Protein AF-A0AAF3F9H0-F1 (afdb_monomer)

Secondary structure (DSSP, 8-state):
------------HHHHHHHHHHHHHHHHHHHHTTSPPPTT--HHHHHHHHHHHHTSHHHHHHHHTS-THHHHHHHHTTS----------S--PPPP--SSS-EEEEEEE-SS---GGGS-TT---HHHHHHHHHHHHHHHHHTTSS-TT-EEEEEEE-TT-TTHHHHHHHHHHHTT--SEEE--SSHHHHHHHHHHGGG--BTTBS---EEESS--SGGG--TTTSTTEEESSPPHHHHHHHHHHHHHHHT-----EEEE-TTTTS-TTSPP-HHHHHHHHHHHHHHHH-SS--TT-EEEE-TTT--HHHHHHHHHHHHHHHHT--------

Foldseek 3Di:
DDDDDDDDDDDDQVVVLVVLLLVLVLVVLVVLLVDDDDPDDDLVNLLVVVVCVCPPPVNVVCVVVPDCVVVVVVVVVPDDPDDDDDDADDDDDPDAQDLVQAQQEEEAEAQFLDCPLNQQVSSDHCSNCVSSVVVSLVVCVVVPSHPPNRYDYHYDHLVSDLVSNLVSQVVCLVVVRAQEYEDDSGQSNVQVNLQCQCVSDDSNGRGYAYEYAPNQFPVCVPCVRRVRYDYSDHHLVVVLVVVVVVCVVVVQQFAAEEWEFQPVVHDPPRDGHPRCRNVVSNVVVVCVVHPDNPVHRYHYDHPVPDDPVNVVVVVVVNVCRRVPPPPPPPDD

pLDDT: mean 75.1, std 22.49, range [23.03, 98.38]

Structure (mmCIF, N/CA/C/O backbone):
data_AF-A0AAF3F9H0-F1
#
_entry.id   AF-A0AAF3F9H0-F1
#
loop_
_atom_site.group_PDB
_atom_site.id
_atom_site.type_symbol
_atom_site.label_atom_id
_atom_site.label_alt_id
_atom_site.label_comp_id
_atom_site.label_asym_id
_atom_site.label_entity_id
_atom_site.label_seq_id
_atom_site.pdbx_PDB_ins_code
_atom_site.Cartn_x
_atom_site.Cartn_y
_atom_site.Cartn_z
_atom_site.occupancy
_atom_site.B_iso_or_equiv
_atom_site.auth_seq_id
_atom_site.auth_comp_id
_atom_site.auth_asym_id
_atom_site.auth_atom_id
_atom_site.pdbx_PDB_model_num
ATOM 1 N N . MET A 1 1 ? -58.513 -1.214 2.360 1.00 36.34 1 MET A N 1
ATOM 2 C CA . MET A 1 1 ? -58.511 0.099 3.049 1.00 36.34 1 MET A CA 1
ATOM 3 C C . MET A 1 1 ? -57.275 0.177 3.931 1.00 36.34 1 MET A C 1
ATOM 5 O O . MET A 1 1 ? -56.959 -0.839 4.530 1.00 36.34 1 MET A O 1
ATOM 9 N N . ARG A 1 2 ? -56.683 1.373 4.055 1.00 24.61 2 ARG A N 1
ATOM 10 C CA . ARG A 1 2 ? -55.548 1.770 4.922 1.00 24.61 2 ARG A CA 1
ATOM 11 C C . ARG A 1 2 ? -54.169 1.657 4.261 1.00 24.61 2 ARG A C 1
ATOM 13 O O . ARG A 1 2 ? -53.622 0.576 4.120 1.00 24.61 2 ARG A O 1
ATOM 20 N N . THR A 1 3 ? -53.756 2.711 3.556 1.00 24.81 3 THR A N 1
ATOM 21 C CA . THR A 1 3 ? -52.993 3.897 4.025 1.00 24.81 3 THR A CA 1
ATOM 22 C C . THR A 1 3 ? -51.518 3.602 4.264 1.00 24.81 3 THR A C 1
ATOM 24 O O . THR A 1 3 ? -51.125 2.987 5.248 1.00 24.81 3 THR A O 1
ATOM 27 N N . THR A 1 4 ? -50.731 4.118 3.327 1.00 31.16 4 THR A N 1
ATOM 28 C CA . THR A 1 4 ? -49.294 4.371 3.365 1.00 31.16 4 THR A CA 1
ATOM 29 C C . THR A 1 4 ? -48.835 5.039 4.661 1.00 31.16 4 THR A C 1
ATOM 31 O O . THR A 1 4 ? -49.411 6.047 5.068 1.00 31.16 4 THR A O 1
ATOM 34 N N . PHE A 1 5 ? -47.718 4.562 5.214 1.00 23.03 5 PHE A N 1
ATOM 35 C CA . PHE A 1 5 ? -46.804 5.389 5.998 1.00 23.03 5 PHE A CA 1
ATOM 36 C C . PHE A 1 5 ? -45.387 5.214 5.449 1.00 23.03 5 PHE A C 1
ATOM 38 O O . PHE A 1 5 ? -44.837 4.116 5.389 1.00 23.03 5 PHE A O 1
ATOM 45 N N . THR A 1 6 ? -44.838 6.316 4.958 1.00 26.47 6 THR A N 1
ATOM 46 C CA . THR A 1 6 ? -43.522 6.425 4.337 1.00 26.47 6 THR A CA 1
ATOM 47 C C . THR A 1 6 ? -42.427 6.695 5.366 1.00 26.47 6 THR A C 1
ATOM 49 O O . THR A 1 6 ? -42.596 7.534 6.242 1.00 26.47 6 THR A O 1
ATOM 52 N N . ALA A 1 7 ? -41.269 6.081 5.105 1.00 28.41 7 ALA A N 1
ATOM 53 C CA . ALA A 1 7 ? -39.907 6.514 5.434 1.00 28.41 7 ALA A CA 1
ATOM 54 C C . ALA A 1 7 ? -39.480 6.577 6.917 1.00 28.41 7 ALA A C 1
ATOM 56 O O . ALA A 1 7 ? -39.871 7.464 7.664 1.00 28.41 7 ALA A O 1
ATOM 57 N N . ARG A 1 8 ? -38.444 5.797 7.265 1.00 24.69 8 ARG A N 1
ATOM 58 C CA . ARG A 1 8 ? -37.041 6.264 7.219 1.00 24.69 8 ARG A CA 1
ATOM 59 C C . ARG A 1 8 ? -36.057 5.106 7.457 1.00 24.69 8 ARG A C 1
ATOM 61 O O . ARG A 1 8 ? -36.130 4.378 8.435 1.00 24.69 8 ARG A O 1
ATOM 68 N N . ARG A 1 9 ? -35.125 4.975 6.513 1.00 32.41 9 ARG A N 1
ATOM 69 C CA . ARG A 1 9 ? -33.873 4.198 6.541 1.00 32.41 9 ARG A CA 1
ATOM 70 C C . ARG A 1 9 ? -32.711 5.201 6.696 1.00 32.41 9 ARG A C 1
ATOM 72 O O . ARG A 1 9 ? -32.868 6.331 6.235 1.00 32.41 9 ARG A O 1
ATOM 79 N N . PRO A 1 10 ? -31.469 4.733 6.906 1.00 57.03 10 PRO A N 1
ATOM 80 C CA . PRO A 1 10 ? -30.842 4.068 8.056 1.00 57.03 10 PRO A CA 1
ATOM 81 C C . PRO A 1 10 ? -29.766 5.057 8.602 1.00 57.03 10 PRO A C 1
ATOM 83 O O . PRO A 1 10 ? -30.028 6.253 8.477 1.00 57.03 10 PRO A O 1
ATOM 86 N N . PRO A 1 11 ? -28.554 4.696 9.106 1.00 47.69 11 PRO A N 1
ATOM 87 C CA . PRO A 1 11 ? -27.439 4.499 8.150 1.00 47.69 11 PRO A CA 1
ATOM 88 C C . PRO A 1 11 ? -26.300 3.537 8.592 1.00 47.69 11 PRO A C 1
ATOM 90 O O . PRO A 1 11 ? -25.921 3.469 9.752 1.00 47.69 11 PRO A O 1
ATOM 93 N N . LYS A 1 12 ? -25.666 2.779 7.684 1.00 36.94 12 LYS A N 1
ATOM 94 C CA . LYS A 1 12 ? -24.647 3.225 6.691 1.00 36.94 12 LYS A CA 1
ATOM 95 C C . LYS A 1 12 ? -23.327 3.791 7.272 1.00 36.94 12 LYS A C 1
ATOM 97 O O . LYS A 1 12 ? -22.438 4.097 6.487 1.00 36.94 12 LYS A O 1
ATOM 102 N N . LYS A 1 13 ? -23.152 3.925 8.593 1.00 35.00 13 LYS A N 1
ATOM 103 C CA . LYS A 1 13 ? -22.048 4.728 9.171 1.00 35.00 13 LYS A CA 1
ATOM 104 C C . LYS A 1 13 ? -20.650 4.081 9.147 1.00 35.00 13 LYS A C 1
ATOM 106 O O . LYS A 1 13 ? -19.693 4.792 8.869 1.00 35.00 13 LYS A O 1
ATOM 111 N N . ALA A 1 14 ? -20.515 2.766 9.333 1.00 35.28 14 ALA A N 1
ATOM 112 C CA . ALA A 1 14 ? -19.197 2.105 9.342 1.00 35.28 14 ALA A CA 1
ATOM 113 C C . ALA A 1 14 ? -18.491 2.133 7.966 1.00 35.28 14 ALA A C 1
ATOM 115 O O . ALA A 1 14 ? -17.307 2.441 7.876 1.00 35.28 14 ALA A O 1
ATOM 116 N N . LEU A 1 15 ? -19.244 1.921 6.880 1.00 37.22 15 LEU A N 1
ATOM 117 C CA . LEU A 1 15 ? -18.726 1.991 5.504 1.00 37.22 15 LEU A CA 1
ATOM 118 C C . LEU A 1 15 ? -18.439 3.437 5.043 1.00 37.22 15 LEU A C 1
ATOM 120 O O . LEU A 1 15 ? -17.585 3.676 4.190 1.00 37.22 15 LEU A O 1
ATOM 124 N N . LEU A 1 16 ? -19.175 4.407 5.598 1.00 36.19 16 LEU A N 1
ATOM 125 C CA . LEU A 1 16 ? -18.936 5.838 5.393 1.00 36.19 16 LEU A CA 1
ATOM 126 C C . LEU A 1 16 ? -17.628 6.268 6.069 1.00 36.19 16 LEU A C 1
ATOM 128 O O . LEU A 1 16 ? -16.841 6.979 5.453 1.00 36.19 16 LEU A O 1
ATOM 132 N N . LEU A 1 17 ? -17.360 5.786 7.285 1.00 40.84 17 LEU A N 1
ATOM 133 C CA . LEU A 1 17 ? -16.132 6.087 8.021 1.00 40.84 17 LEU A CA 1
ATOM 134 C C . LEU A 1 17 ? -14.884 5.586 7.280 1.00 40.84 17 LEU A C 1
ATOM 136 O O . LEU A 1 17 ? -13.928 6.338 7.126 1.00 40.84 17 LEU A O 1
ATOM 140 N N . SER A 1 18 ? -14.917 4.358 6.748 1.00 38.72 18 SER A N 1
ATOM 141 C CA . SER A 1 18 ? -13.802 3.792 5.974 1.00 38.72 18 SER A CA 1
ATOM 142 C C . SER A 1 18 ? -13.531 4.544 4.669 1.00 38.72 18 SER A C 1
ATOM 144 O O . SER A 1 18 ? -12.380 4.684 4.273 1.00 38.72 18 SER A O 1
ATOM 146 N N . ALA A 1 19 ? -14.574 5.051 4.004 1.00 40.50 19 ALA A N 1
ATOM 147 C CA . ALA A 1 19 ? -14.434 5.807 2.759 1.00 40.50 19 ALA A CA 1
ATOM 148 C C . ALA A 1 19 ? -13.921 7.240 2.997 1.00 40.50 19 ALA A C 1
ATOM 150 O O . ALA A 1 19 ? -13.094 7.731 2.233 1.00 40.50 19 ALA A O 1
ATOM 151 N N . TRP A 1 20 ? -14.363 7.892 4.076 1.00 41.16 20 TRP A N 1
ATOM 152 C CA . TRP A 1 20 ? -13.880 9.221 4.464 1.00 41.16 20 TRP A CA 1
ATOM 153 C C . TRP A 1 20 ? -12.452 9.188 5.008 1.00 41.16 20 TRP A C 1
ATOM 155 O O . TRP A 1 20 ? -11.643 10.030 4.627 1.00 41.16 20 TRP A O 1
ATOM 165 N N . LEU A 1 21 ? -12.112 8.183 5.821 1.00 44.88 21 LEU A N 1
ATOM 166 C CA . LEU A 1 21 ? -10.731 7.931 6.235 1.00 44.88 21 LEU A CA 1
ATOM 167 C C . LEU A 1 21 ? -9.845 7.635 5.024 1.00 44.88 21 LEU A C 1
ATOM 169 O O . LEU A 1 21 ? -8.757 8.182 4.945 1.00 44.88 21 LEU A O 1
ATOM 173 N N . ALA A 1 22 ? -10.320 6.853 4.049 1.00 43.25 22 ALA A N 1
ATOM 174 C CA . ALA A 1 22 ? -9.589 6.597 2.810 1.00 43.25 22 ALA A CA 1
ATOM 175 C C . ALA A 1 22 ? -9.357 7.868 1.975 1.00 43.25 22 ALA A C 1
ATOM 177 O O . ALA A 1 22 ? -8.270 8.025 1.433 1.00 43.25 22 ALA A O 1
ATOM 178 N N . LEU A 1 23 ? -10.331 8.782 1.892 1.00 41.94 23 LEU A N 1
ATOM 179 C CA . LEU A 1 23 ? -10.206 10.068 1.189 1.00 41.94 23 LEU A CA 1
ATOM 180 C C . LEU A 1 23 ? -9.250 11.032 1.893 1.00 41.94 23 LEU A C 1
ATOM 182 O O . LEU A 1 23 ? -8.355 11.570 1.244 1.00 41.94 23 LEU A O 1
ATOM 186 N N . ALA A 1 24 ? -9.401 11.194 3.212 1.00 46.06 24 ALA A N 1
ATOM 187 C CA . ALA A 1 24 ? -8.476 11.973 4.030 1.00 46.06 24 ALA A CA 1
ATOM 188 C C . ALA A 1 24 ? -7.056 11.399 3.935 1.00 46.06 24 ALA A C 1
ATOM 190 O O . ALA A 1 24 ? -6.099 12.147 3.787 1.00 46.06 24 ALA A O 1
ATOM 191 N N . TRP A 1 25 ? -6.919 10.072 3.926 1.00 45.91 25 TRP A N 1
ATOM 192 C CA . TRP A 1 25 ? -5.639 9.398 3.738 1.00 45.91 25 TRP A CA 1
ATOM 193 C C . TRP A 1 25 ? -5.082 9.587 2.327 1.00 45.91 25 TRP A C 1
ATOM 195 O O . TRP A 1 25 ? -3.880 9.760 2.170 1.00 45.91 25 TRP A O 1
ATOM 205 N N . CYS A 1 26 ? -5.921 9.572 1.290 1.00 39.59 26 CYS A N 1
ATOM 206 C CA . CYS A 1 26 ? -5.478 9.701 -0.095 1.00 39.59 26 CYS A CA 1
ATOM 207 C C . CYS A 1 26 ? -4.876 11.085 -0.371 1.00 39.59 26 CYS A C 1
ATOM 209 O O . CYS A 1 26 ? -3.809 11.168 -0.977 1.00 39.59 26 CYS A O 1
ATOM 211 N N . THR A 1 27 ? -5.508 12.155 0.128 1.00 44.06 27 THR A N 1
ATOM 212 C CA . THR A 1 27 ? -4.963 13.520 0.046 1.00 44.06 27 THR A CA 1
ATOM 213 C C . THR A 1 27 ? -3.691 13.668 0.882 1.00 44.06 27 THR A C 1
ATOM 215 O O . THR A 1 27 ? -2.709 14.240 0.400 1.00 44.06 27 THR A O 1
ATOM 218 N N . LEU A 1 28 ? -3.667 13.072 2.080 1.00 46.62 28 LEU A N 1
ATOM 219 C CA . LEU A 1 28 ? -2.496 13.024 2.960 1.00 46.62 28 LEU A CA 1
ATOM 220 C C . LEU A 1 28 ? -1.292 12.313 2.323 1.00 46.62 28 LEU A C 1
ATOM 222 O O . LEU A 1 28 ? -0.167 12.806 2.394 1.00 46.62 28 LEU A O 1
ATOM 226 N N . PHE A 1 29 ? -1.521 11.186 1.652 1.00 42.06 29 PHE A N 1
ATOM 227 C CA . PHE A 1 29 ? -0.465 10.339 1.100 1.00 42.06 29 PHE A CA 1
ATOM 228 C C . PHE A 1 29 ? 0.196 10.948 -0.139 1.00 42.06 29 PHE A C 1
ATOM 230 O O . PHE A 1 29 ? 1.421 10.943 -0.255 1.00 42.06 29 PHE A O 1
ATOM 237 N N . THR A 1 30 ? -0.591 11.536 -1.050 1.00 38.91 30 THR A N 1
ATOM 238 C CA . THR A 1 30 ? -0.045 12.157 -2.271 1.00 38.91 30 THR A CA 1
ATOM 239 C C . THR A 1 30 ? 0.900 13.330 -1.999 1.00 38.91 30 THR A C 1
ATOM 241 O O . THR A 1 30 ? 1.777 13.584 -2.820 1.00 38.91 30 THR A O 1
ATOM 244 N N . ARG A 1 31 ? 0.769 14.027 -0.859 1.00 35.75 31 ARG A N 1
ATOM 245 C CA . ARG A 1 31 ? 1.660 15.144 -0.498 1.00 35.75 31 ARG A CA 1
ATOM 246 C C . ARG A 1 31 ? 2.863 14.727 0.347 1.00 35.75 31 ARG A C 1
ATOM 248 O O . ARG A 1 31 ? 3.912 15.339 0.193 1.00 35.75 31 ARG A O 1
ATOM 255 N N . VAL A 1 32 ? 2.771 13.664 1.150 1.00 41.59 32 VAL A N 1
ATOM 256 C CA . VAL A 1 32 ? 3.942 13.107 1.861 1.00 41.59 32 VAL A CA 1
ATOM 257 C C . VAL A 1 32 ? 4.973 12.543 0.877 1.00 41.59 32 VAL A C 1
ATOM 259 O O . VAL A 1 32 ? 6.164 12.729 1.086 1.00 41.59 32 VAL A O 1
ATOM 262 N N . CYS A 1 33 ? 4.541 11.952 -0.245 1.00 36.44 33 CYS A N 1
ATOM 263 C CA . CYS A 1 33 ? 5.466 11.526 -1.304 1.00 36.44 33 CYS A CA 1
ATOM 264 C C . CYS A 1 33 ? 6.053 12.687 -2.134 1.00 36.44 33 CYS A C 1
ATOM 266 O O . CYS A 1 33 ? 7.011 12.464 -2.868 1.00 36.44 33 CYS A O 1
ATOM 268 N N . ALA A 1 34 ? 5.478 13.893 -2.052 1.00 31.95 34 ALA A N 1
ATOM 269 C CA . ALA A 1 34 ? 5.930 15.079 -2.788 1.00 31.95 34 ALA A CA 1
ATOM 270 C C . ALA A 1 34 ? 6.727 16.072 -1.922 1.00 31.95 34 ALA A C 1
ATOM 272 O O . ALA A 1 34 ? 7.301 17.015 -2.459 1.00 31.95 34 ALA A O 1
ATOM 273 N N . ALA A 1 35 ? 6.755 15.887 -0.600 1.00 35.38 35 ALA A N 1
ATOM 274 C CA . ALA A 1 35 ? 7.606 16.667 0.283 1.00 35.38 35 ALA A CA 1
ATOM 275 C C . ALA A 1 35 ? 9.044 16.143 0.171 1.00 35.38 35 ALA A C 1
ATOM 277 O O . ALA A 1 35 ? 9.327 15.012 0.568 1.00 35.38 35 ALA A O 1
ATOM 278 N N . GLU A 1 36 ? 9.937 16.960 -0.392 1.00 38.00 36 GLU A N 1
ATOM 279 C CA . GLU A 1 36 ? 11.383 16.775 -0.264 1.00 38.00 36 GLU A CA 1
ATOM 280 C C . GLU A 1 36 ? 11.722 16.549 1.213 1.00 38.00 36 GLU A C 1
ATOM 282 O O . GLU A 1 36 ? 11.364 17.343 2.085 1.00 38.00 36 GLU A O 1
ATOM 287 N N . TYR A 1 37 ? 12.334 15.401 1.491 1.00 45.25 37 TYR A N 1
ATOM 288 C CA . TYR A 1 37 ? 12.710 15.000 2.836 1.00 45.25 37 TYR A CA 1
ATOM 289 C C . TYR A 1 37 ? 14.052 15.634 3.178 1.00 45.25 37 TYR A C 1
ATOM 291 O O . TYR A 1 37 ? 15.051 15.332 2.528 1.00 45.25 37 TYR A O 1
ATOM 299 N N . ASP A 1 38 ? 14.065 16.478 4.205 1.00 43.19 38 ASP A N 1
ATOM 300 C CA . ASP A 1 38 ? 15.298 16.897 4.860 1.00 43.19 38 ASP A CA 1
ATOM 301 C C . ASP A 1 38 ? 15.669 15.825 5.897 1.00 43.19 38 ASP A C 1
ATOM 303 O O . ASP A 1 38 ? 14.830 15.400 6.695 1.00 43.19 38 ASP A O 1
ATOM 307 N N . GLU A 1 39 ? 16.899 15.322 5.848 1.00 46.91 39 GLU A N 1
ATOM 308 C CA . GLU A 1 39 ? 17.333 14.069 6.496 1.00 46.91 39 GLU A CA 1
ATOM 309 C C . GLU A 1 39 ? 17.504 14.185 8.033 1.00 46.91 39 GLU A C 1
ATOM 311 O O . GLU A 1 39 ? 17.999 13.265 8.677 1.00 46.91 39 GLU A O 1
ATOM 316 N N . TYR A 1 40 ? 17.075 15.298 8.646 1.00 47.56 40 TYR A N 1
ATOM 317 C CA . TYR A 1 40 ? 17.398 15.663 10.0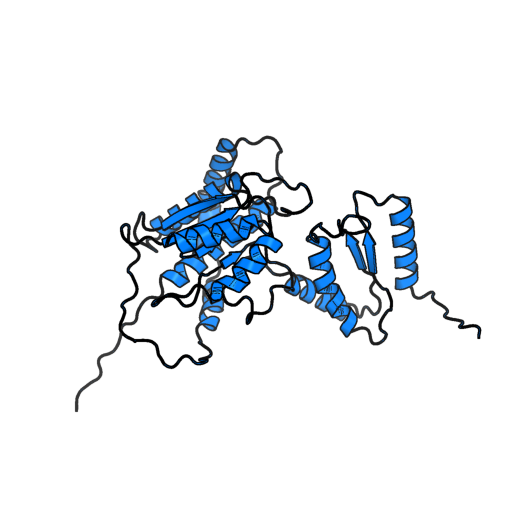36 1.00 47.56 40 TYR A CA 1
ATOM 318 C C . TYR A 1 40 ? 16.228 16.209 10.874 1.00 47.56 40 TYR A C 1
ATOM 320 O O . TYR A 1 40 ? 16.454 16.818 11.918 1.00 47.56 40 TYR A O 1
ATOM 328 N N . GLU A 1 41 ? 14.977 16.014 10.463 1.00 57.47 41 GLU A N 1
ATOM 329 C CA . GLU A 1 41 ? 13.834 16.511 11.240 1.00 57.47 41 GLU A CA 1
ATOM 330 C C . GLU A 1 41 ? 13.492 15.561 12.402 1.00 57.47 41 GLU A C 1
ATOM 332 O O . GLU A 1 41 ? 13.303 14.355 12.219 1.00 57.47 41 GLU A O 1
ATOM 337 N N . THR A 1 42 ? 13.393 16.092 13.623 1.00 61.34 42 THR A N 1
ATOM 338 C CA . THR A 1 42 ? 12.967 15.291 14.780 1.00 61.34 42 THR A CA 1
ATOM 339 C C . THR A 1 42 ? 11.486 14.910 14.664 1.00 61.34 42 THR A C 1
ATOM 341 O O . THR A 1 42 ? 10.679 15.642 14.088 1.00 61.34 42 THR A O 1
ATOM 344 N N . THR A 1 43 ? 11.070 13.796 15.279 1.00 63.88 43 THR A N 1
ATOM 345 C CA . THR A 1 43 ? 9.656 13.367 15.282 1.00 63.88 43 THR A CA 1
ATOM 346 C C . THR A 1 43 ? 8.713 14.474 15.774 1.00 63.88 43 THR A C 1
ATOM 348 O O . THR A 1 43 ? 7.599 14.596 15.279 1.00 63.88 43 THR A O 1
ATOM 351 N N . ILE A 1 44 ? 9.147 15.317 16.718 1.00 67.75 44 ILE A N 1
ATOM 352 C CA . ILE A 1 44 ? 8.349 16.437 17.244 1.00 67.75 44 ILE A CA 1
ATOM 353 C C . ILE A 1 44 ? 8.161 17.534 16.187 1.00 67.75 44 ILE A C 1
ATOM 355 O O . ILE A 1 44 ? 7.039 17.997 15.981 1.00 67.75 44 ILE A O 1
ATOM 359 N N . GLU A 1 45 ? 9.230 17.929 15.496 1.00 76.62 45 GLU A N 1
ATOM 360 C CA . GLU A 1 45 ? 9.173 18.935 14.428 1.00 76.62 45 GLU A CA 1
ATOM 361 C C . GLU A 1 45 ? 8.298 18.464 13.268 1.00 76.62 45 GLU A C 1
ATOM 363 O O . GLU A 1 45 ? 7.425 19.209 12.814 1.00 76.62 45 GLU A O 1
ATOM 368 N N . TYR A 1 46 ? 8.434 17.193 12.878 1.00 74.00 46 TYR A N 1
ATOM 369 C CA . TYR A 1 46 ? 7.577 16.573 11.873 1.00 74.00 46 TYR A CA 1
ATOM 370 C C . TYR A 1 46 ? 6.095 16.647 12.269 1.00 74.00 46 TYR A C 1
ATOM 372 O O . TYR A 1 46 ? 5.257 17.091 11.479 1.00 74.00 46 TYR A O 1
ATOM 380 N N . ARG A 1 47 ? 5.761 16.269 13.514 1.00 71.44 47 ARG A N 1
ATOM 381 C CA . ARG A 1 47 ? 4.386 16.328 14.041 1.00 71.44 47 ARG A CA 1
ATOM 382 C C . ARG A 1 47 ? 3.813 17.742 13.973 1.00 71.44 47 ARG A C 1
ATOM 384 O O . ARG A 1 47 ? 2.691 17.924 13.499 1.00 71.44 47 ARG A O 1
ATOM 391 N N . GLU A 1 48 ? 4.579 18.743 14.395 1.00 77.81 48 GLU A N 1
ATOM 392 C CA . GLU A 1 48 ? 4.145 20.141 14.360 1.00 77.81 48 GLU A CA 1
ATOM 393 C C . GLU A 1 48 ? 4.020 20.684 12.933 1.00 77.81 48 GLU A C 1
ATOM 395 O O . GLU A 1 48 ? 3.066 21.405 12.629 1.00 77.81 48 GLU A O 1
ATOM 400 N N . ARG A 1 49 ? 4.917 20.303 12.016 1.00 81.69 49 ARG A N 1
ATOM 401 C CA . ARG A 1 49 ? 4.825 20.675 10.598 1.00 81.69 49 ARG A CA 1
ATOM 402 C C . ARG A 1 49 ? 3.567 20.109 9.950 1.00 81.69 49 ARG A C 1
ATOM 404 O O . ARG A 1 49 ? 2.830 20.850 9.297 1.00 81.69 49 ARG A O 1
ATOM 411 N N . ILE A 1 50 ? 3.302 18.820 10.161 1.00 76.75 50 ILE A N 1
ATOM 412 C CA . ILE A 1 50 ? 2.082 18.151 9.700 1.00 76.75 50 ILE A CA 1
ATOM 413 C C . ILE A 1 50 ? 0.866 18.8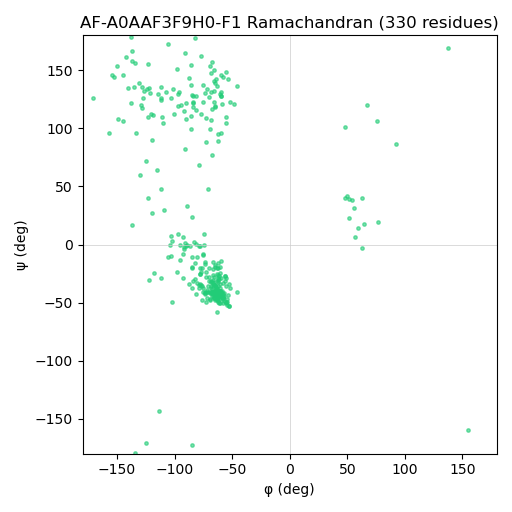66 10.294 1.00 76.75 50 ILE A C 1
ATOM 415 O O . ILE A 1 50 ? -0.005 19.311 9.546 1.00 76.75 50 ILE A O 1
ATOM 419 N N . ARG A 1 51 ? 0.842 19.107 11.610 1.00 73.56 51 ARG A N 1
ATOM 420 C CA . ARG A 1 51 ? -0.254 19.835 12.259 1.00 73.56 51 ARG A CA 1
ATOM 421 C C . ARG A 1 51 ? -0.498 21.199 11.620 1.00 73.56 51 ARG A C 1
ATOM 423 O O . ARG A 1 51 ? -1.631 21.473 11.249 1.00 73.56 51 ARG A O 1
ATOM 430 N N . ARG A 1 52 ? 0.540 22.021 11.427 1.00 79.19 52 ARG A N 1
ATOM 431 C CA . ARG A 1 52 ? 0.433 23.344 10.779 1.00 79.19 52 ARG A CA 1
ATOM 432 C C . ARG A 1 52 ? -0.084 23.258 9.347 1.00 79.19 52 ARG A C 1
ATOM 434 O O . ARG A 1 52 ? -0.883 24.099 8.945 1.00 79.19 52 ARG A O 1
ATOM 441 N N . HIS A 1 53 ? 0.357 22.263 8.577 1.00 75.88 53 HIS A N 1
ATOM 442 C CA . HIS A 1 53 ? -0.123 22.064 7.210 1.00 75.88 53 HIS A CA 1
ATOM 443 C C . HIS A 1 53 ? -1.630 21.772 7.195 1.00 75.88 53 HIS A C 1
ATOM 445 O O . HIS A 1 53 ? -2.385 22.437 6.483 1.00 75.88 53 HIS A O 1
ATOM 451 N N . TYR A 1 54 ? -2.071 20.833 8.034 1.00 64.94 54 TYR A N 1
ATOM 452 C CA . TYR A 1 54 ? -3.448 20.335 8.058 1.00 64.94 54 TYR A CA 1
ATOM 453 C C . TYR A 1 54 ? -4.430 21.212 8.846 1.00 64.94 54 TYR A C 1
ATOM 455 O O . TYR A 1 54 ? -5.636 21.089 8.654 1.00 64.94 54 TYR A O 1
ATOM 463 N N . THR A 1 55 ? -3.949 22.125 9.693 1.00 68.88 55 THR A N 1
ATOM 464 C CA . THR A 1 55 ? -4.775 23.174 10.319 1.00 68.88 55 THR A CA 1
ATOM 465 C C . THR A 1 55 ? -4.738 24.496 9.554 1.00 68.88 55 THR A C 1
ATOM 467 O O . THR A 1 55 ? -5.395 25.457 9.960 1.00 68.88 55 THR A O 1
ATOM 470 N N . SER A 1 56 ? -3.992 24.569 8.445 1.00 73.19 56 SER A N 1
ATOM 471 C CA . SER A 1 56 ? -3.912 25.789 7.649 1.00 73.19 56 SER A CA 1
ATOM 472 C C . SER A 1 56 ? -5.272 26.129 7.015 1.00 73.19 56 SER A C 1
ATOM 474 O O . SER A 1 56 ? -5.947 25.241 6.488 1.00 73.19 56 SER A O 1
ATOM 476 N N . PRO A 1 57 ? -5.666 27.418 6.964 1.00 68.56 57 PRO A N 1
ATOM 477 C CA . PRO A 1 57 ? -6.911 27.843 6.315 1.00 68.56 57 PRO A CA 1
ATOM 478 C C . PRO A 1 57 ? -7.016 27.416 4.844 1.00 68.56 57 PRO A C 1
ATOM 480 O O . PRO A 1 57 ? -8.112 27.227 4.323 1.00 68.56 57 PRO A O 1
ATOM 483 N N . ARG A 1 58 ? -5.865 27.253 4.176 1.00 68.19 58 ARG A N 1
ATOM 484 C CA . ARG A 1 58 ? -5.769 26.766 2.797 1.00 68.19 58 ARG A CA 1
ATOM 485 C C . ARG A 1 58 ? -6.241 25.318 2.675 1.00 68.19 58 ARG A C 1
ATOM 487 O O . ARG A 1 58 ? -7.007 25.016 1.769 1.00 68.19 58 ARG A O 1
ATOM 494 N N . TYR A 1 59 ? -5.814 24.444 3.584 1.00 57.25 59 TYR A N 1
ATOM 495 C CA . TYR A 1 59 ? -6.209 23.037 3.564 1.00 57.25 59 TYR A CA 1
ATOM 496 C C . TYR A 1 59 ? -7.699 22.851 3.876 1.00 57.25 59 TYR A C 1
ATOM 498 O O . TYR A 1 59 ? -8.376 22.074 3.207 1.00 57.25 59 TYR A O 1
ATOM 506 N N . THR A 1 60 ? -8.234 23.610 4.838 1.00 59.12 60 THR A N 1
ATOM 507 C CA . THR A 1 60 ? -9.665 23.568 5.176 1.00 59.12 60 THR A CA 1
ATOM 508 C C . THR A 1 60 ? -10.541 23.908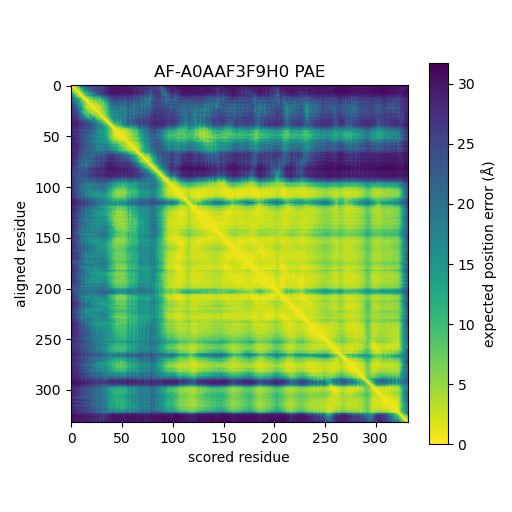 3.967 1.00 59.12 60 THR A C 1
ATOM 510 O O . THR A 1 60 ? -11.496 23.184 3.699 1.00 59.12 60 THR A O 1
ATOM 513 N N . ARG A 1 61 ? -10.165 24.923 3.171 1.00 57.16 61 ARG A N 1
ATOM 514 C CA . ARG A 1 61 ? -10.860 25.237 1.908 1.00 57.16 61 ARG A CA 1
ATOM 515 C C . ARG A 1 61 ? -10.734 24.129 0.864 1.00 57.16 61 ARG A C 1
ATOM 517 O O . ARG A 1 61 ? -11.733 23.781 0.256 1.00 57.16 61 ARG A O 1
ATOM 524 N N . GLU A 1 62 ? -9.550 23.535 0.687 1.00 56.84 62 GLU A N 1
ATOM 525 C CA . GLU A 1 62 ? -9.343 22.438 -0.279 1.00 56.84 62 GLU A CA 1
ATOM 526 C C . GLU A 1 62 ? -10.226 21.205 0.028 1.00 56.84 62 GLU A C 1
ATOM 528 O O . GLU A 1 62 ? -10.687 20.543 -0.902 1.00 56.84 62 GLU A O 1
ATOM 533 N N . ILE A 1 63 ? -10.504 20.903 1.306 1.00 54.56 63 ILE A N 1
ATOM 534 C CA . ILE A 1 63 ? -11.462 19.848 1.695 1.00 54.56 63 ILE A CA 1
ATOM 535 C C . ILE A 1 63 ? -12.908 20.273 1.421 1.00 54.56 63 ILE A C 1
ATOM 537 O O . ILE A 1 63 ? -13.686 19.474 0.903 1.00 54.56 63 ILE A O 1
ATOM 541 N N . GLU A 1 64 ? -13.285 21.494 1.804 1.00 53.75 64 GLU A N 1
ATOM 542 C CA . GLU A 1 64 ? -14.655 22.002 1.649 1.00 53.75 64 GLU A CA 1
ATOM 543 C C . GLU A 1 64 ? -15.052 22.173 0.172 1.00 53.75 64 GLU A C 1
ATOM 545 O O . GLU A 1 64 ? -16.215 21.980 -0.182 1.00 53.75 64 GLU A O 1
ATOM 550 N N . GLU A 1 65 ? -14.082 22.476 -0.693 1.00 53.41 65 GLU A N 1
ATOM 551 C CA . GLU A 1 65 ? -14.244 22.670 -2.139 1.00 53.41 65 GLU A CA 1
ATOM 552 C C . GLU A 1 65 ? -14.021 21.382 -2.957 1.00 53.41 65 GLU A C 1
ATOM 554 O O . GLU A 1 65 ? -14.177 21.395 -4.182 1.00 53.41 65 GLU A O 1
ATOM 559 N N . ALA A 1 66 ? -13.671 20.255 -2.321 1.00 41.91 66 ALA A N 1
ATOM 560 C CA . ALA A 1 66 ? -13.460 18.991 -3.023 1.00 41.91 66 ALA A CA 1
ATOM 561 C C . ALA A 1 66 ? -14.748 18.559 -3.763 1.00 41.91 66 ALA A C 1
ATOM 563 O O . ALA A 1 66 ? -15.821 18.490 -3.153 1.00 41.91 66 ALA A O 1
ATOM 564 N N . PRO A 1 67 ? -14.680 18.251 -5.075 1.00 40.94 67 PRO A N 1
ATOM 565 C CA . PRO A 1 67 ? -15.867 18.046 -5.895 1.00 40.94 67 PRO A CA 1
ATOM 566 C C . PRO A 1 67 ? -16.740 16.905 -5.367 1.00 40.94 67 PRO A C 1
ATOM 568 O O . PRO A 1 67 ? -16.306 15.763 -5.195 1.00 40.94 67 PRO A O 1
ATOM 571 N N . THR A 1 68 ? -18.022 17.216 -5.180 1.00 43.53 68 THR A N 1
ATOM 572 C CA . THR A 1 68 ? -19.069 16.318 -4.667 1.00 43.53 68 THR A CA 1
ATOM 573 C C . THR A 1 68 ? -19.264 15.066 -5.542 1.00 43.53 68 THR A C 1
ATOM 575 O O . THR A 1 68 ? -19.848 14.079 -5.103 1.00 43.53 68 THR A O 1
ATOM 578 N N . GLU A 1 69 ? -18.725 15.056 -6.765 1.00 40.72 69 GLU A N 1
ATOM 579 C CA . GLU A 1 69 ? -18.765 13.936 -7.716 1.00 40.72 69 GLU A CA 1
ATOM 580 C C . GLU A 1 69 ? -17.958 12.703 -7.262 1.00 40.72 69 GLU A C 1
ATOM 582 O O . GLU A 1 69 ? -18.322 11.569 -7.590 1.00 40.72 69 GLU A O 1
ATOM 587 N N . VAL A 1 70 ? -16.920 12.877 -6.434 1.00 37.78 70 VAL A N 1
ATOM 588 C CA . VAL A 1 70 ? -16.155 11.752 -5.852 1.00 37.78 70 VAL A CA 1
ATOM 589 C C . VAL A 1 70 ? -17.006 10.974 -4.840 1.00 37.78 70 VAL A C 1
ATOM 591 O O . VAL A 1 70 ? -16.911 9.749 -4.738 1.00 37.78 70 VAL A O 1
ATOM 594 N N . ILE A 1 71 ? -17.925 11.666 -4.157 1.00 36.69 71 ILE A N 1
ATOM 595 C CA . ILE A 1 71 ? -18.924 11.050 -3.276 1.00 36.69 71 ILE A CA 1
ATOM 596 C C . ILE A 1 71 ? -19.929 10.237 -4.107 1.00 36.69 71 ILE A C 1
ATOM 598 O O . ILE A 1 71 ? -20.399 9.199 -3.635 1.00 36.69 71 ILE A O 1
ATOM 602 N N . ASP A 1 72 ? -20.223 10.661 -5.342 1.00 33.00 72 ASP A N 1
ATOM 603 C CA . ASP A 1 72 ? -21.235 10.071 -6.224 1.00 33.00 72 ASP A CA 1
ATOM 604 C C . ASP A 1 72 ? -20.766 8.783 -6.936 1.00 33.00 72 ASP A C 1
ATOM 606 O O . ASP A 1 72 ? -21.522 7.812 -7.057 1.00 33.00 72 ASP A O 1
ATOM 610 N N . PHE A 1 73 ? -19.483 8.696 -7.310 1.00 33.69 73 PHE A N 1
ATOM 611 C CA . PHE A 1 73 ? -18.890 7.488 -7.909 1.00 33.69 73 PHE A CA 1
ATOM 612 C C . PHE A 1 73 ? -18.981 6.263 -6.978 1.00 33.69 73 PHE A C 1
ATOM 614 O O . PHE A 1 73 ? -19.358 5.167 -7.403 1.00 33.69 73 PHE A O 1
ATOM 621 N N . HIS A 1 74 ? -18.750 6.455 -5.676 1.00 33.84 74 HIS A N 1
ATOM 622 C CA . HIS A 1 74 ? -18.892 5.393 -4.675 1.00 33.84 74 HIS A CA 1
ATOM 623 C C . HIS A 1 74 ? -20.355 5.044 -4.356 1.00 33.84 74 HIS A C 1
ATOM 625 O O . HIS A 1 74 ? -20.625 3.954 -3.845 1.00 33.84 74 HIS A O 1
ATOM 631 N N . GLN A 1 75 ? -21.325 5.901 -4.706 1.00 36.72 75 GLN A N 1
ATOM 632 C CA . GLN A 1 75 ? -22.743 5.542 -4.595 1.00 36.72 75 GLN A CA 1
ATOM 633 C C . GLN A 1 75 ? -23.176 4.535 -5.661 1.00 36.72 75 GLN A C 1
ATOM 635 O O . GLN A 1 75 ? -24.114 3.779 -5.423 1.00 36.72 75 GLN A O 1
ATOM 640 N N . ARG A 1 76 ? -22.483 4.455 -6.803 1.00 31.47 76 ARG A N 1
ATOM 641 C CA . ARG A 1 76 ? -22.807 3.499 -7.878 1.00 31.47 76 ARG A CA 1
ATOM 642 C C . ARG A 1 76 ? -22.325 2.077 -7.589 1.00 31.47 76 ARG A C 1
ATOM 644 O O . ARG A 1 76 ? -22.907 1.129 -8.098 1.00 31.47 76 ARG A O 1
ATOM 651 N N . LEU A 1 77 ? -21.355 1.906 -6.687 1.00 34.22 77 LEU A N 1
ATOM 652 C CA . LEU A 1 77 ? -20.962 0.594 -6.147 1.00 34.22 77 LEU A CA 1
ATOM 653 C C . LEU A 1 77 ? -21.983 0.029 -5.130 1.00 34.22 77 LEU A C 1
ATOM 655 O O . LEU A 1 77 ? -21.787 -1.066 -4.612 1.00 34.22 77 LEU A O 1
ATOM 659 N N . ARG A 1 78 ? -23.081 0.752 -4.842 1.00 33.69 78 ARG A N 1
ATOM 660 C CA . ARG A 1 78 ? -24.124 0.365 -3.870 1.00 33.69 78 ARG A CA 1
ATOM 661 C C . ARG A 1 78 ? -25.127 -0.675 -4.370 1.00 33.69 78 ARG A C 1
ATOM 663 O O . ARG A 1 78 ? -26.010 -1.034 -3.597 1.00 33.69 78 ARG A O 1
ATOM 670 N N . THR A 1 79 ? -25.051 -1.149 -5.612 1.00 25.95 79 THR A N 1
ATOM 671 C CA . THR A 1 79 ? -25.879 -2.285 -6.042 1.00 25.95 79 THR A CA 1
ATOM 672 C C . THR A 1 79 ? -25.175 -3.587 -5.672 1.00 25.95 79 THR A C 1
ATOM 674 O O . THR A 1 79 ? -24.153 -3.905 -6.287 1.00 25.95 79 THR A O 1
ATOM 677 N N . PRO A 1 80 ? -25.691 -4.370 -4.708 1.00 34.34 80 PRO A N 1
ATOM 678 C CA . PRO A 1 80 ? -25.177 -5.707 -4.479 1.00 34.34 80 PRO A CA 1
ATOM 679 C C . PRO A 1 80 ? -25.498 -6.536 -5.724 1.00 34.34 80 PRO A C 1
ATOM 681 O O . PRO A 1 80 ? -26.666 -6.684 -6.085 1.00 34.34 80 PRO A O 1
ATOM 684 N N . LYS A 1 81 ? -24.484 -7.113 -6.377 1.00 34.03 81 LYS A N 1
ATOM 685 C CA . LYS A 1 81 ? -24.724 -8.352 -7.120 1.00 34.03 81 LYS A CA 1
ATOM 686 C C . LYS A 1 81 ? -24.984 -9.415 -6.061 1.00 34.03 81 LYS A C 1
ATOM 688 O O . LYS A 1 81 ? -24.055 -9.887 -5.417 1.00 34.03 81 LYS A O 1
ATOM 693 N N . SER A 1 82 ? -26.259 -9.703 -5.830 1.00 38.50 82 SER A N 1
ATOM 694 C CA . SER A 1 82 ? -26.716 -10.804 -4.994 1.00 38.50 82 SER A CA 1
ATOM 695 C C . SER A 1 82 ? -26.107 -12.109 -5.503 1.00 38.50 82 SER A C 1
ATOM 697 O O . SER A 1 82 ? -26.482 -12.586 -6.574 1.00 38.50 82 SER A O 1
ATOM 699 N N . VAL A 1 83 ? -25.172 -12.677 -4.746 1.00 37.69 83 VAL A N 1
ATOM 700 C CA . VAL A 1 83 ? -24.732 -14.062 -4.915 1.00 37.69 83 VAL A CA 1
ATOM 701 C C . VAL A 1 83 ? -24.689 -14.701 -3.528 1.00 37.69 83 VAL A C 1
ATOM 703 O O . VAL A 1 83 ? -23.746 -14.501 -2.774 1.00 37.69 83 VAL A O 1
ATOM 706 N N . LEU A 1 84 ? -25.799 -15.384 -3.236 1.00 41.72 84 LEU A N 1
ATOM 707 C CA . LEU A 1 84 ? -25.956 -16.636 -2.486 1.00 41.72 84 LEU A CA 1
ATOM 708 C C . LEU A 1 84 ? -25.232 -16.781 -1.135 1.00 41.72 84 LEU A C 1
ATOM 710 O O . LEU A 1 84 ? -24.079 -17.190 -1.088 1.00 41.72 84 LEU A O 1
ATOM 714 N N . ASP A 1 85 ? -25.996 -16.596 -0.056 1.00 32.75 85 ASP A N 1
ATOM 715 C CA . ASP A 1 85 ? -25.917 -17.447 1.141 1.00 32.75 85 ASP A CA 1
ATOM 716 C C . ASP A 1 85 ? -27.326 -17.496 1.791 1.00 32.75 85 ASP A C 1
ATOM 718 O O . ASP A 1 85 ? -27.785 -16.457 2.275 1.00 32.75 85 ASP A O 1
ATOM 722 N N . PRO A 1 86 ? -28.088 -18.613 1.729 1.00 36.84 86 PRO A N 1
ATOM 723 C CA . PRO A 1 86 ? -29.508 -18.637 2.117 1.00 36.84 86 PRO A CA 1
ATOM 724 C C . PRO A 1 86 ? -29.808 -18.806 3.619 1.00 36.84 86 PRO A C 1
ATOM 726 O O . PRO A 1 86 ? -30.981 -18.867 3.975 1.00 36.84 86 PRO A O 1
ATOM 729 N N . GLU A 1 87 ? -28.818 -18.874 4.512 1.00 42.62 87 GLU A N 1
ATOM 730 C CA . GLU A 1 87 ? -29.045 -19.258 5.920 1.00 42.62 87 GLU A CA 1
ATOM 731 C C . GLU A 1 87 ? -28.411 -18.297 6.940 1.00 42.62 87 GLU A C 1
ATOM 733 O O . GLU A 1 87 ? -27.585 -18.701 7.755 1.00 42.62 87 GLU A O 1
ATOM 738 N N . ARG A 1 88 ? -28.784 -17.009 6.943 1.00 47.44 88 ARG A N 1
ATOM 739 C CA . ARG A 1 88 ? -28.381 -16.107 8.041 1.00 47.44 88 ARG A CA 1
ATOM 740 C C . ARG A 1 88 ? -29.596 -15.628 8.849 1.00 47.44 88 ARG A C 1
ATOM 742 O O . ARG A 1 88 ? -30.549 -15.149 8.234 1.00 47.44 88 ARG A O 1
ATOM 749 N N . PRO A 1 89 ? -29.594 -15.726 10.195 1.00 42.59 89 PRO A N 1
ATOM 750 C CA . PRO A 1 89 ? -30.646 -15.151 11.034 1.00 42.59 89 PRO A CA 1
ATOM 751 C C . PRO A 1 89 ? -30.711 -13.631 10.836 1.00 42.59 89 PRO A C 1
ATOM 753 O O . PRO A 1 89 ? -29.689 -12.953 10.883 1.00 42.59 89 PRO A O 1
ATOM 756 N N . ILE A 1 90 ? -31.910 -13.103 10.583 1.00 52.41 90 ILE A N 1
ATOM 757 C CA . ILE A 1 90 ? -32.140 -11.739 10.066 1.00 52.41 90 ILE A CA 1
ATOM 758 C C . ILE A 1 90 ? -32.222 -10.656 11.172 1.00 52.41 90 ILE A C 1
ATOM 760 O O . ILE A 1 90 ? -32.294 -9.475 10.850 1.00 52.41 90 ILE A O 1
ATOM 764 N N . ASP A 1 91 ? -32.117 -10.998 12.461 1.00 51.03 91 ASP A N 1
ATOM 765 C CA . ASP A 1 91 ? -32.549 -10.103 13.557 1.00 51.03 91 ASP A CA 1
ATOM 766 C C . ASP A 1 91 ? -31.471 -9.663 14.575 1.00 51.03 91 ASP A C 1
ATOM 768 O O . ASP A 1 91 ? -31.801 -9.329 15.713 1.00 51.03 91 ASP A O 1
ATOM 772 N N . VAL A 1 92 ? -30.183 -9.593 14.211 1.00 51.16 92 VAL A N 1
ATOM 773 C CA . VAL A 1 92 ? -29.183 -8.948 15.092 1.00 51.16 92 VAL A CA 1
ATOM 774 C C . VAL A 1 92 ? -29.051 -7.460 14.728 1.00 51.16 92 VAL A C 1
ATOM 776 O O . VAL A 1 92 ? -28.634 -7.133 13.612 1.00 51.16 92 VAL A O 1
ATOM 779 N N . PRO A 1 93 ? -29.424 -6.517 15.618 1.00 53.34 93 PRO A N 1
ATOM 780 C CA . PRO A 1 93 ? -29.214 -5.098 15.364 1.00 53.34 93 PRO A CA 1
ATOM 781 C C . PRO A 1 93 ? -27.707 -4.794 15.305 1.00 53.34 93 PRO A C 1
ATOM 783 O O . PRO A 1 93 ? -26.952 -5.301 16.135 1.00 53.34 93 PRO A O 1
ATOM 786 N N . PRO A 1 94 ? -27.246 -3.945 14.365 1.00 58.03 94 PRO A N 1
ATOM 787 C CA . PRO A 1 94 ? -25.830 -3.626 14.245 1.00 58.03 94 PRO A CA 1
ATOM 788 C C . PRO A 1 94 ? -25.315 -3.000 15.544 1.00 58.03 94 PRO A C 1
ATOM 790 O O . PRO A 1 94 ? -25.925 -2.057 16.059 1.00 58.03 94 PRO A O 1
ATOM 793 N N . LYS A 1 95 ? -24.181 -3.505 16.050 1.00 64.69 95 LYS A N 1
ATOM 794 C CA . LYS A 1 95 ? -23.516 -2.962 17.242 1.00 64.69 95 LYS A CA 1
ATOM 795 C C . LYS A 1 95 ? -23.315 -1.455 17.078 1.00 64.69 95 LYS A C 1
ATOM 797 O O . LYS A 1 95 ? -22.722 -0.991 16.100 1.00 64.69 95 LYS A O 1
ATOM 802 N N . LEU A 1 96 ? -23.852 -0.683 18.019 1.00 76.00 96 LEU A N 1
ATOM 803 C CA . LEU A 1 96 ? -23.672 0.761 18.026 1.00 76.00 96 LEU A CA 1
ATOM 804 C C . LEU A 1 96 ? -22.213 1.061 18.375 1.00 76.00 96 LEU A C 1
ATOM 806 O O . LEU A 1 96 ? -21.712 0.582 19.384 1.00 76.00 96 LEU A O 1
ATOM 810 N N . VAL A 1 97 ? -21.551 1.859 17.542 1.00 82.81 97 VAL A N 1
ATOM 811 C CA . VAL A 1 97 ? -20.169 2.287 17.779 1.00 82.81 97 VAL A CA 1
ATOM 812 C C . VAL A 1 97 ? -20.161 3.300 18.919 1.00 82.81 97 VAL A C 1
ATOM 814 O O . VAL A 1 97 ? -20.630 4.430 18.748 1.00 82.81 97 VAL A O 1
ATOM 817 N N . THR A 1 98 ? -19.648 2.883 20.072 1.00 86.62 98 THR A N 1
ATOM 818 C CA . THR A 1 98 ? -19.578 3.685 21.298 1.00 86.62 98 THR A CA 1
ATOM 819 C C . THR A 1 98 ? -18.200 3.571 21.941 1.00 86.62 98 THR A C 1
ATOM 821 O O . THR A 1 98 ? -17.306 2.913 21.418 1.00 86.62 98 THR A O 1
ATOM 824 N N . GLU A 1 99 ? -17.991 4.242 23.071 1.00 87.88 99 GLU A N 1
ATOM 825 C CA . GLU A 1 99 ? -16.758 4.084 23.847 1.00 87.88 99 GLU A CA 1
ATOM 826 C C . GLU A 1 99 ? -16.607 2.667 24.434 1.00 87.88 99 GLU A C 1
ATOM 828 O O . GLU A 1 99 ? -15.496 2.133 24.452 1.00 87.88 99 GLU A O 1
ATOM 833 N N . ASP A 1 100 ? -17.725 2.046 24.829 1.00 87.25 100 ASP A N 1
ATOM 834 C CA . ASP A 1 100 ? -17.783 0.668 25.343 1.00 87.25 100 ASP A CA 1
ATOM 835 C C . ASP A 1 100 ? -17.709 -0.387 24.228 1.00 87.25 100 ASP A C 1
ATOM 837 O O . ASP A 1 100 ? -17.267 -1.511 24.455 1.00 87.25 100 ASP A O 1
ATOM 841 N N . HIS A 1 101 ? -18.121 -0.015 23.013 1.00 88.12 101 HIS A N 1
ATOM 842 C CA . HIS A 1 101 ? -18.067 -0.851 21.812 1.00 88.12 101 HIS A CA 1
ATOM 843 C C . HIS A 1 101 ? -17.294 -0.119 20.707 1.00 88.12 101 HIS A C 1
ATOM 845 O O . HIS A 1 101 ? -17.903 0.387 19.753 1.00 88.12 101 HIS A O 1
ATOM 851 N N . PRO A 1 102 ? -15.963 0.010 20.854 1.00 93.38 102 PRO A N 1
ATOM 852 C CA . PRO A 1 102 ? -15.167 0.780 19.919 1.00 93.38 102 PRO A CA 1
ATOM 853 C C . PRO A 1 102 ? -14.908 0.022 18.615 1.00 93.38 102 PRO A C 1
ATOM 855 O O . PRO A 1 102 ? -14.971 -1.202 18.563 1.00 93.38 102 PRO A O 1
ATOM 858 N N . ILE A 1 103 ? -14.519 0.771 17.585 1.00 93.38 103 ILE A N 1
ATOM 859 C CA . ILE A 1 103 ? -13.896 0.235 16.372 1.00 93.38 103 ILE A CA 1
ATOM 860 C C . ILE A 1 103 ? -12.397 0.076 16.629 1.00 93.38 103 ILE A C 1
ATOM 862 O O . ILE A 1 103 ? -11.707 1.062 16.910 1.00 93.38 103 ILE A O 1
ATOM 866 N N . TYR A 1 104 ? -11.878 -1.134 16.462 1.00 96.38 104 TYR A N 1
ATOM 867 C CA . TYR A 1 104 ? -10.455 -1.438 16.491 1.00 96.38 104 TYR A CA 1
ATOM 868 C C . TYR A 1 104 ? -9.836 -1.324 15.096 1.00 96.38 104 TYR A C 1
ATOM 870 O O . TYR A 1 104 ? -10.032 -2.162 14.212 1.00 96.38 104 TYR A O 1
ATOM 878 N N . MET A 1 105 ? -9.050 -0.267 14.912 1.00 97.75 105 MET A N 1
ATOM 879 C CA . MET A 1 105 ? -8.305 0.010 13.690 1.00 97.75 105 MET A CA 1
ATOM 880 C C . MET A 1 105 ? -6.850 -0.404 13.873 1.00 97.75 105 MET A C 1
ATOM 882 O O . MET A 1 105 ? -6.115 0.225 14.633 1.00 97.75 105 MET A O 1
ATOM 886 N N . VAL A 1 106 ? -6.421 -1.438 13.156 1.00 98.38 106 VAL A N 1
ATOM 887 C CA . VAL A 1 106 ? -5.047 -1.942 13.223 1.00 98.38 106 VAL A CA 1
ATOM 888 C C . VAL A 1 106 ? -4.228 -1.366 12.073 1.00 98.38 106 VAL A C 1
ATOM 890 O O . VAL A 1 106 ? -4.626 -1.438 10.909 1.00 98.38 106 VAL A O 1
ATOM 893 N N . ILE A 1 107 ? -3.063 -0.811 12.404 1.00 98.06 107 ILE A N 1
ATOM 894 C CA . ILE A 1 107 ? -2.121 -0.209 11.457 1.00 98.06 107 ILE A CA 1
ATOM 895 C C . ILE A 1 107 ? -0.792 -0.969 11.541 1.00 98.06 107 ILE A C 1
ATOM 897 O O . ILE A 1 107 ? 0.062 -0.641 12.372 1.00 98.06 107 ILE A O 1
ATOM 901 N N . PRO A 1 108 ? -0.619 -2.026 10.723 1.00 97.06 108 PRO A N 1
ATOM 902 C CA . PRO A 1 108 ? 0.602 -2.810 10.698 1.00 97.06 108 PRO A CA 1
ATOM 903 C C . PRO A 1 108 ? 1.623 -2.165 9.749 1.00 97.06 108 PRO A C 1
ATOM 905 O O . PRO A 1 108 ? 1.563 -2.317 8.525 1.00 97.06 108 PRO A O 1
ATOM 908 N N . LEU A 1 109 ? 2.570 -1.431 10.324 1.00 96.06 109 LEU A N 1
ATOM 909 C CA . LEU A 1 109 ? 3.643 -0.720 9.621 1.00 96.06 109 LEU A CA 1
ATOM 910 C C . LEU A 1 109 ? 4.969 -0.975 10.343 1.00 96.06 109 LEU A C 1
ATOM 912 O O . LEU A 1 109 ? 4.951 -1.356 11.507 1.00 96.06 109 LEU A O 1
ATOM 916 N N . PRO A 1 110 ? 6.128 -0.851 9.685 1.00 94.75 110 PRO A N 1
ATOM 917 C CA . PRO A 1 110 ? 7.405 -0.989 10.371 1.00 94.75 110 PRO A CA 1
ATOM 918 C C . PRO A 1 110 ? 7.618 0.136 11.390 1.00 94.75 110 PRO A C 1
ATOM 920 O O . PRO A 1 110 ? 7.157 1.265 11.194 1.00 94.75 110 PRO A O 1
ATOM 923 N N . SER A 1 111 ? 8.353 -0.157 12.463 1.00 92.62 111 SER A N 1
ATOM 924 C CA . SER A 1 111 ? 8.744 0.863 13.452 1.00 92.62 111 SER A CA 1
ATOM 925 C C . SER A 1 111 ? 9.715 1.907 12.888 1.00 92.62 111 SER A C 1
ATOM 927 O O . SER A 1 111 ? 9.805 3.008 13.424 1.00 92.62 111 SER A O 1
ATOM 929 N N . THR A 1 112 ? 10.421 1.583 11.802 1.00 87.69 112 THR A N 1
ATOM 930 C CA . THR A 1 112 ? 11.379 2.460 11.116 1.00 87.69 112 THR A CA 1
ATOM 931 C C . THR A 1 112 ? 10.994 2.638 9.648 1.00 87.69 112 THR A C 1
ATOM 933 O O . THR A 1 112 ? 10.311 1.802 9.057 1.00 87.69 112 THR A O 1
ATOM 936 N N . ASP A 1 113 ? 11.421 3.737 9.036 1.00 80.81 113 ASP A N 1
ATOM 937 C CA . ASP A 1 113 ? 11.244 4.041 7.609 1.00 80.81 113 ASP A CA 1
ATOM 938 C C . ASP A 1 113 ? 12.333 3.410 6.727 1.00 80.81 113 ASP A C 1
ATOM 940 O O . ASP A 1 113 ? 12.574 3.852 5.603 1.00 80.81 113 ASP A O 1
ATOM 944 N N . ASP A 1 114 ? 12.961 2.341 7.225 1.00 77.56 114 ASP A N 1
ATOM 945 C CA . ASP A 1 114 ? 14.087 1.696 6.572 1.00 77.56 114 ASP A CA 1
ATOM 946 C C . ASP A 1 114 ? 13.721 1.206 5.162 1.00 77.56 114 ASP A C 1
ATOM 948 O O . ASP A 1 114 ? 12.819 0.386 4.956 1.00 77.56 114 ASP A O 1
ATOM 952 N N . ILE A 1 115 ? 14.459 1.721 4.181 1.00 69.94 115 ILE A N 1
ATOM 953 C CA . ILE A 1 115 ? 14.364 1.356 2.765 1.00 69.94 115 ILE A CA 1
ATOM 954 C C . ILE A 1 115 ? 15.288 0.187 2.398 1.00 69.94 115 ILE A C 1
ATOM 956 O O . ILE A 1 115 ? 15.333 -0.225 1.227 1.00 69.94 115 ILE A O 1
ATOM 960 N N . SER A 1 116 ? 16.048 -0.343 3.364 1.00 63.62 116 SER A N 1
ATOM 961 C CA . SER A 1 116 ? 16.984 -1.438 3.152 1.00 63.62 116 SER A CA 1
ATOM 962 C C . SER A 1 116 ? 16.284 -2.632 2.500 1.00 63.62 116 SER A C 1
ATOM 964 O O . SER A 1 116 ? 15.091 -2.902 2.671 1.00 63.62 116 SER A O 1
ATOM 966 N N . ALA A 1 117 ? 17.019 -3.293 1.606 1.00 66.50 117 ALA A N 1
ATOM 967 C CA . ALA A 1 117 ? 16.524 -4.394 0.780 1.00 66.50 117 ALA A CA 1
ATOM 968 C C . ALA A 1 117 ? 15.294 -4.085 -0.110 1.00 66.50 117 ALA A C 1
ATOM 970 O O . ALA A 1 117 ? 14.811 -4.979 -0.797 1.00 66.50 117 ALA A O 1
ATOM 971 N N . GLY A 1 118 ? 14.826 -2.831 -0.200 1.00 68.38 118 GLY A N 1
ATOM 972 C CA . GLY A 1 118 ? 13.808 -2.403 -1.174 1.00 68.38 118 GLY A CA 1
ATOM 973 C C . GLY A 1 118 ? 12.396 -2.834 -0.804 1.00 68.38 118 GLY A C 1
ATOM 974 O O . GLY A 1 118 ? 11.524 -2.897 -1.668 1.00 68.38 118 GLY A O 1
ATOM 975 N N . ARG A 1 119 ? 12.180 -3.155 0.476 1.00 78.88 119 ARG A N 1
ATOM 976 C CA . ARG A 1 119 ? 10.894 -3.633 0.981 1.00 78.88 119 ARG A CA 1
ATOM 977 C C . ARG A 1 119 ? 9.924 -2.487 1.279 1.00 78.88 119 ARG A C 1
ATOM 979 O O . ARG A 1 119 ? 8.726 -2.705 1.140 1.00 78.88 119 ARG A O 1
ATOM 986 N N . ASN A 1 120 ? 10.420 -1.295 1.646 1.00 87.25 120 ASN A N 1
ATOM 987 C CA . ASN A 1 120 ? 9.621 -0.101 1.975 1.00 87.25 120 ASN A CA 1
ATOM 988 C C . ASN A 1 120 ? 9.842 1.057 0.975 1.00 87.25 120 ASN A C 1
ATOM 990 O O . ASN A 1 120 ? 10.366 2.111 1.336 1.00 87.25 120 ASN A O 1
ATOM 994 N N . PRO A 1 121 ? 9.475 0.892 -0.304 1.00 83.94 121 PRO A N 1
ATOM 995 C CA . PRO A 1 121 ? 9.755 1.881 -1.352 1.00 83.94 121 PRO A CA 1
ATOM 996 C C . PRO A 1 121 ? 9.070 3.239 -1.117 1.00 83.94 121 PRO A C 1
ATOM 998 O O . PRO A 1 121 ? 9.503 4.242 -1.676 1.00 83.94 121 PRO A O 1
ATOM 1001 N N . PHE A 1 122 ? 8.023 3.279 -0.286 1.00 87.06 122 PHE A N 1
ATOM 1002 C CA . PHE A 1 122 ? 7.248 4.483 0.028 1.00 87.06 122 PHE A CA 1
ATOM 1003 C C . PHE A 1 122 ? 7.574 5.081 1.404 1.00 87.06 122 PHE A C 1
ATOM 1005 O O . PHE A 1 122 ? 6.876 5.999 1.828 1.00 87.06 122 PHE A O 1
ATOM 1012 N N . ARG A 1 123 ? 8.596 4.560 2.104 1.00 88.56 123 ARG A N 1
ATOM 1013 C CA . ARG A 1 123 ? 9.034 5.028 3.434 1.00 88.56 123 ARG A CA 1
ATOM 1014 C C . ARG A 1 123 ? 7.893 5.124 4.451 1.00 88.56 123 ARG A C 1
ATOM 1016 O O . ARG A 1 123 ? 7.816 6.060 5.236 1.00 88.56 123 ARG A O 1
ATOM 1023 N N . LEU A 1 124 ? 6.972 4.163 4.438 1.00 89.81 124 LEU A N 1
ATOM 1024 C CA . LEU A 1 124 ? 5.873 4.140 5.399 1.00 89.81 124 LEU A CA 1
ATOM 1025 C C . LEU A 1 124 ? 6.322 3.483 6.688 1.00 89.81 124 LEU A C 1
ATOM 1027 O O . LEU A 1 124 ? 6.717 2.321 6.675 1.00 89.81 124 LEU A O 1
ATOM 1031 N N . SER A 1 125 ? 6.216 4.211 7.791 1.00 92.88 125 SER A N 1
ATOM 1032 C CA . SER A 1 125 ? 6.546 3.733 9.127 1.00 92.88 125 SER A CA 1
ATOM 1033 C C . SER A 1 125 ? 5.567 4.287 10.154 1.00 92.88 125 SER A C 1
ATOM 1035 O O . SER A 1 125 ? 4.859 5.266 9.896 1.00 92.88 125 SER A O 1
ATOM 1037 N N . ILE A 1 126 ? 5.514 3.647 11.322 1.00 94.25 126 ILE A N 1
ATOM 1038 C CA . ILE A 1 126 ? 4.647 4.075 12.425 1.00 94.25 126 ILE A CA 1
ATOM 1039 C C . ILE A 1 126 ? 4.908 5.546 12.801 1.00 94.25 126 ILE A C 1
ATOM 1041 O O . ILE A 1 126 ? 3.937 6.301 12.794 1.00 94.25 126 ILE A O 1
ATOM 1045 N N . PRO A 1 127 ? 6.158 6.010 13.031 1.00 91.62 127 PRO A N 1
ATOM 1046 C CA . PRO A 1 127 ? 6.404 7.396 13.447 1.00 91.62 127 PRO A CA 1
ATOM 1047 C C . PRO A 1 127 ? 5.907 8.457 12.457 1.00 91.62 127 PRO A C 1
ATOM 1049 O O . PRO A 1 127 ? 5.557 9.564 12.864 1.00 91.62 127 PRO A O 1
ATOM 1052 N N . LEU A 1 128 ? 5.866 8.123 11.163 1.00 88.88 128 LEU A N 1
ATOM 1053 C CA . LEU A 1 128 ? 5.423 9.034 10.107 1.00 88.88 128 LEU A CA 1
ATOM 1054 C C . LEU A 1 128 ? 3.907 9.028 9.932 1.00 88.88 128 LEU A C 1
ATOM 1056 O O . LEU A 1 128 ? 3.293 10.066 9.694 1.00 88.88 128 LEU A O 1
ATOM 1060 N N . VAL A 1 129 ? 3.289 7.858 10.070 1.00 91.06 129 VAL A N 1
ATOM 1061 C CA . VAL A 1 129 ? 1.847 7.692 9.865 1.00 91.06 129 VAL A CA 1
ATOM 1062 C C . VAL A 1 129 ? 1.042 8.053 11.111 1.00 91.06 129 VAL A C 1
ATOM 1064 O O . VAL A 1 129 ? -0.066 8.562 10.987 1.00 91.06 129 VAL A O 1
ATOM 1067 N N . GLU A 1 130 ? 1.582 7.853 12.309 1.00 92.81 130 GLU A N 1
ATOM 1068 C CA . GLU A 1 130 ? 0.874 8.118 13.564 1.00 92.81 130 GLU A CA 1
ATOM 1069 C C . GLU A 1 130 ? 0.272 9.535 13.662 1.00 92.81 130 GLU A C 1
ATOM 1071 O O . GLU A 1 130 ? -0.943 9.643 13.838 1.00 92.81 130 GLU A O 1
ATOM 1076 N N . PRO A 1 131 ? 1.024 10.638 13.457 1.00 90.69 131 PRO A N 1
ATOM 1077 C CA . PRO A 1 131 ? 0.434 11.974 13.580 1.00 90.69 131 PRO A CA 1
ATOM 1078 C C . PRO A 1 131 ? -0.620 12.293 12.524 1.00 90.69 131 PRO A C 1
ATOM 1080 O O . PRO A 1 131 ? -1.526 13.092 12.755 1.00 90.69 131 PRO A O 1
ATOM 1083 N N . ILE A 1 132 ? -0.509 11.672 11.355 1.00 89.56 132 ILE A N 1
ATOM 1084 C CA . ILE A 1 132 ? -1.489 11.787 10.278 1.00 89.56 132 ILE A CA 1
ATOM 1085 C C . ILE A 1 132 ? -2.817 11.161 10.710 1.00 89.56 132 ILE A C 1
ATOM 1087 O O . ILE A 1 132 ? -3.887 11.745 10.522 1.00 89.56 132 ILE A O 1
ATOM 1091 N N . VAL A 1 133 ? -2.741 9.974 11.306 1.00 93.00 133 VAL A N 1
ATOM 1092 C CA . VAL A 1 133 ? -3.905 9.233 11.786 1.00 93.00 133 VAL A CA 1
ATOM 1093 C C . VAL A 1 133 ? -4.557 9.951 12.956 1.00 93.00 133 VAL A C 1
ATOM 1095 O O . VAL A 1 133 ? -5.782 10.066 12.973 1.00 93.00 133 VAL A O 1
ATOM 1098 N N . ASP A 1 134 ? -3.769 10.495 13.883 1.00 90.81 134 ASP A N 1
ATOM 1099 C CA . ASP A 1 134 ? -4.284 11.261 15.020 1.00 90.81 134 ASP A CA 1
ATOM 1100 C C . ASP A 1 134 ? -5.125 12.455 14.552 1.00 90.81 134 ASP A C 1
ATOM 1102 O O . ASP A 1 134 ? -6.249 12.655 15.021 1.00 90.81 134 ASP A O 1
ATOM 1106 N N . LEU A 1 135 ? -4.633 13.204 13.558 1.00 89.25 135 LEU A N 1
ATOM 1107 C CA . LEU A 1 135 ? -5.375 14.314 12.956 1.00 89.25 135 LEU A CA 1
ATOM 1108 C C . LEU A 1 135 ? -6.637 13.844 12.223 1.00 89.25 135 LEU A C 1
ATOM 1110 O O . LEU A 1 135 ? -7.680 14.501 12.300 1.00 89.25 135 LEU A O 1
ATOM 1114 N N . ALA A 1 136 ? -6.570 12.710 11.523 1.00 89.50 136 ALA A N 1
ATOM 1115 C CA . ALA A 1 136 ? -7.727 12.141 10.838 1.00 89.50 136 ALA A CA 1
ATOM 1116 C C . ALA A 1 136 ? -8.819 11.718 11.834 1.00 89.50 136 ALA A C 1
ATOM 1118 O O . ALA A 1 136 ? -9.991 12.048 11.644 1.00 89.50 136 ALA A O 1
ATOM 1119 N N . VAL A 1 137 ? -8.442 11.052 12.928 1.00 92.50 137 VAL A N 1
ATOM 1120 C CA . VAL A 1 137 ? -9.352 10.655 14.011 1.00 92.50 137 VAL A CA 1
ATOM 1121 C C . VAL A 1 137 ? -9.938 11.886 14.712 1.00 92.50 137 VAL A C 1
ATOM 1123 O O . VAL A 1 137 ? -11.148 11.944 14.940 1.00 92.50 137 VAL A O 1
ATOM 1126 N N . GLU A 1 138 ? -9.125 12.910 14.986 1.00 89.50 138 GLU A N 1
ATOM 1127 C CA . GLU A 1 138 ? -9.599 14.182 15.544 1.00 89.50 138 GLU A CA 1
ATOM 1128 C C . GLU A 1 138 ? -10.648 14.837 14.631 1.00 89.50 138 GLU A C 1
ATOM 1130 O O . GLU A 1 138 ? -11.704 15.274 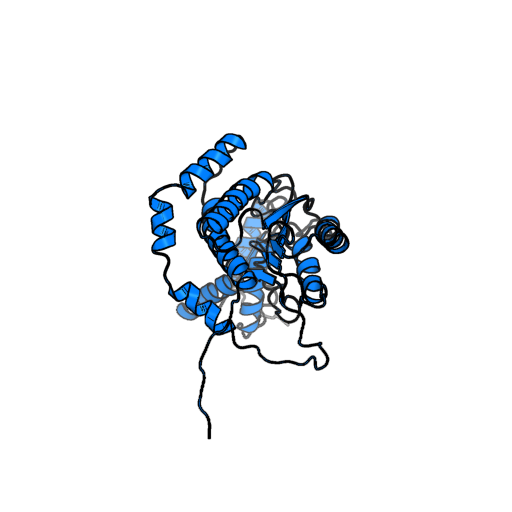15.099 1.00 89.50 138 GLU A O 1
ATOM 1135 N N . SER A 1 139 ? -10.393 14.867 13.320 1.00 87.81 139 SER A N 1
ATOM 1136 C CA . SER A 1 139 ? -11.320 15.405 12.319 1.00 87.81 139 SER A CA 1
ATOM 1137 C C . SER A 1 139 ? -12.639 14.629 12.279 1.00 87.81 139 SER A C 1
ATOM 1139 O O . SER A 1 139 ? -13.715 15.229 12.307 1.00 87.81 139 SER A O 1
ATOM 1141 N N . VAL A 1 140 ? -12.573 13.297 12.316 1.00 88.69 140 VAL A N 1
ATOM 1142 C CA . VAL A 1 140 ? -13.743 12.409 12.373 1.00 88.69 140 VAL A CA 1
ATOM 1143 C C . VAL A 1 140 ? -14.629 12.715 13.589 1.00 88.69 140 VAL A C 1
ATOM 1145 O O . VAL A 1 140 ? -15.857 12.775 13.459 1.00 88.69 140 VAL A O 1
ATOM 1148 N N . TYR A 1 141 ? -14.029 12.967 14.757 1.00 89.69 141 TYR A N 1
ATOM 1149 C CA . TYR A 1 141 ? -14.772 13.359 15.957 1.00 89.69 141 TYR A CA 1
ATOM 1150 C C . TYR A 1 141 ? -15.328 14.784 15.880 1.00 89.69 141 TYR A C 1
ATOM 1152 O O . TYR A 1 141 ? -16.456 15.017 16.318 1.00 89.69 141 TYR A O 1
ATOM 1160 N N . LYS A 1 142 ? -14.578 15.742 15.317 1.00 88.06 142 LYS A N 1
ATOM 1161 C CA . LYS A 1 142 ? -15.054 17.123 15.108 1.00 88.06 142 LYS A CA 1
ATOM 1162 C C . LYS A 1 142 ? -16.274 17.170 14.192 1.00 88.06 142 LYS A C 1
ATOM 1164 O O . LYS A 1 142 ? -17.219 17.895 14.481 1.00 88.06 142 LYS A O 1
ATOM 1169 N N . GLN A 1 143 ? -16.273 16.351 13.145 1.00 86.50 143 GLN A N 1
ATOM 1170 C CA . GLN A 1 143 ? -17.381 16.211 12.199 1.00 86.50 143 GLN A CA 1
ATOM 1171 C C . GLN A 1 143 ? -18.543 15.358 12.737 1.00 86.50 143 GLN A C 1
ATOM 1173 O O . GLN A 1 143 ? -19.537 15.176 12.040 1.00 86.50 143 GLN A O 1
ATOM 1178 N N . GLN A 1 144 ? -18.435 14.826 13.962 1.00 87.69 144 GLN A N 1
ATOM 1179 C CA . GLN A 1 144 ? -19.470 14.011 14.608 1.00 87.69 144 GLN A CA 1
ATOM 1180 C C . GLN A 1 144 ? -19.888 12.778 13.780 1.00 87.69 144 GLN A C 1
ATOM 1182 O O . GLN A 1 144 ? -21.035 12.327 13.841 1.00 87.69 144 GLN A O 1
ATOM 1187 N N . LEU A 1 145 ? -18.959 12.206 13.003 1.00 84.56 145 LEU A N 1
ATOM 1188 C CA . LEU A 1 145 ? -19.237 11.017 12.186 1.00 84.56 145 LEU A CA 1
ATOM 1189 C C . LEU A 1 145 ? -19.440 9.766 13.057 1.00 84.56 145 LEU A C 1
ATOM 1191 O O . LEU A 1 145 ? -20.242 8.892 12.714 1.00 84.56 145 LEU A O 1
ATOM 1195 N N . VAL A 1 146 ? -18.751 9.713 14.199 1.00 87.25 146 VAL A N 1
ATOM 1196 C CA . VAL A 1 146 ? -18.898 8.706 15.260 1.00 87.25 146 VAL A CA 1
ATOM 1197 C C . VAL A 1 146 ? -18.888 9.372 16.636 1.00 87.25 146 VAL A C 1
ATOM 1199 O O . VAL A 1 146 ? -18.516 10.541 16.771 1.00 87.25 146 VAL A O 1
ATOM 1202 N N . GLN A 1 147 ? -19.292 8.627 17.669 1.00 90.38 147 GLN A N 1
ATOM 1203 C CA . GLN A 1 147 ? -19.181 9.085 19.052 1.00 90.38 147 GLN A CA 1
ATOM 1204 C C . GLN A 1 147 ? -17.712 9.365 19.396 1.00 90.38 147 GLN A C 1
ATOM 1206 O O . GLN A 1 147 ? -16.812 8.674 18.918 1.00 90.38 147 GLN A O 1
ATOM 1211 N N . ARG A 1 148 ? -17.451 10.370 20.236 1.00 90.38 148 ARG A N 1
ATOM 1212 C CA . ARG A 1 148 ? -16.093 10.613 20.743 1.00 90.38 148 ARG A CA 1
ATOM 1213 C C . ARG A 1 148 ? -15.534 9.360 21.421 1.00 90.38 148 ARG A C 1
ATOM 1215 O O . ARG A 1 148 ? -16.291 8.580 21.987 1.00 90.38 148 ARG A O 1
ATOM 1222 N N . ASN A 1 149 ? -14.217 9.185 21.342 1.00 91.25 149 ASN A N 1
ATOM 1223 C CA . ASN A 1 149 ? -13.471 8.078 21.956 1.00 91.25 149 ASN A CA 1
ATOM 1224 C C . ASN A 1 149 ? -13.875 6.661 21.500 1.00 91.25 149 ASN A C 1
ATOM 1226 O O . ASN A 1 149 ? -13.460 5.688 22.124 1.00 91.25 149 ASN A O 1
ATOM 1230 N N . SER A 1 150 ? -14.639 6.527 20.412 1.00 93.62 150 SER A N 1
ATOM 1231 C CA . SER A 1 150 ? -15.124 5.233 19.906 1.00 93.62 150 SER A CA 1
ATOM 1232 C C . SER A 1 150 ? -14.206 4.555 18.879 1.00 93.62 150 SER A C 1
ATOM 1234 O O . SER A 1 150 ? -14.523 3.478 18.387 1.00 93.62 150 SER A O 1
ATOM 1236 N N . ILE A 1 151 ? -13.062 5.153 18.540 1.00 95.19 151 ILE A N 1
ATOM 1237 C CA . ILE A 1 151 ? -12.045 4.558 17.661 1.00 95.19 151 ILE A CA 1
ATOM 1238 C C . ILE A 1 151 ? -10.802 4.247 18.495 1.00 95.19 151 ILE A C 1
ATOM 1240 O O . ILE A 1 151 ? -10.252 5.128 19.163 1.00 95.19 151 ILE A O 1
ATOM 1244 N N . ARG A 1 152 ? -10.345 2.994 18.441 1.00 97.19 152 ARG A N 1
ATOM 1245 C CA . ARG A 1 152 ? -9.107 2.511 19.061 1.00 97.19 152 ARG A CA 1
ATOM 1246 C C . ARG A 1 152 ? -8.110 2.185 17.959 1.00 97.19 152 ARG A C 1
ATOM 1248 O O . ARG A 1 152 ? -8.240 1.173 17.275 1.00 97.19 152 ARG A O 1
ATOM 1255 N N . VAL A 1 153 ? -7.128 3.062 17.785 1.00 97.62 153 VAL A N 1
ATOM 1256 C CA . VAL A 1 153 ? -6.033 2.849 16.836 1.00 97.62 153 VAL A CA 1
ATOM 1257 C C . VAL A 1 153 ? -4.954 2.005 17.508 1.00 97.62 153 VAL A C 1
ATOM 1259 O O . VAL A 1 153 ? -4.517 2.314 18.615 1.00 97.62 153 VAL A O 1
ATOM 1262 N N . ILE A 1 154 ? -4.541 0.925 16.850 1.00 98.06 154 ILE A N 1
ATOM 1263 C CA . ILE A 1 154 ? -3.518 -0.002 17.331 1.00 98.06 154 ILE A CA 1
ATOM 1264 C C . ILE A 1 154 ? -2.406 -0.069 16.287 1.00 98.06 154 ILE A C 1
ATOM 1266 O O . ILE A 1 154 ? -2.579 -0.651 15.216 1.00 98.06 154 ILE A O 1
ATOM 1270 N N . TYR A 1 155 ? -1.244 0.483 16.621 1.00 97.94 155 TYR A N 1
ATOM 1271 C CA . TYR A 1 155 ? -0.036 0.338 15.813 1.00 97.94 155 TYR A CA 1
ATOM 1272 C C . TYR A 1 155 ? 0.701 -0.941 16.189 1.00 97.94 155 TYR A C 1
ATOM 1274 O O . TYR A 1 155 ? 0.846 -1.272 17.371 1.00 97.94 155 TYR A O 1
ATOM 1282 N N . LYS A 1 156 ? 1.173 -1.669 15.180 1.00 97.38 156 LYS A N 1
ATOM 1283 C CA . LYS A 1 156 ? 1.955 -2.890 15.370 1.00 97.38 156 LYS A CA 1
ATOM 1284 C C . LYS A 1 156 ? 3.078 -2.960 14.355 1.00 97.38 156 LYS A C 1
ATOM 1286 O O . LYS A 1 156 ? 2.852 -2.727 13.170 1.00 97.38 156 LYS A O 1
ATOM 1291 N N . ASP A 1 157 ? 4.262 -3.316 14.835 1.00 96.50 157 ASP A N 1
ATOM 1292 C CA . ASP A 1 157 ? 5.430 -3.454 13.981 1.00 96.50 157 ASP A CA 1
ATOM 1293 C C . ASP A 1 157 ? 5.267 -4.643 13.031 1.00 96.50 157 ASP A C 1
ATOM 1295 O O . ASP A 1 157 ? 5.179 -5.789 13.459 1.00 96.50 157 ASP A O 1
ATOM 1299 N N . SER A 1 158 ? 5.223 -4.372 11.729 1.00 94.75 158 SER A N 1
ATOM 1300 C CA . SER A 1 158 ? 5.161 -5.421 10.702 1.00 94.75 158 SER A CA 1
ATOM 1301 C C . SER A 1 158 ? 6.521 -6.055 10.375 1.00 94.75 158 SER A C 1
ATOM 1303 O O . SER A 1 158 ? 6.571 -7.053 9.651 1.00 94.75 158 SER A O 1
ATOM 1305 N N . GLN A 1 159 ? 7.620 -5.465 10.863 1.00 93.19 159 GLN A N 1
ATOM 1306 C CA . GLN A 1 159 ? 9.012 -5.877 10.639 1.00 93.19 159 GLN A CA 1
ATOM 1307 C C . GLN A 1 159 ? 9.396 -6.080 9.163 1.00 93.19 159 GLN A C 1
ATOM 1309 O O . GLN A 1 159 ? 10.312 -6.840 8.854 1.00 93.19 159 GLN A O 1
ATOM 1314 N N . MET A 1 160 ? 8.675 -5.448 8.225 1.00 90.56 160 MET A N 1
ATOM 1315 C CA . MET A 1 160 ? 8.896 -5.611 6.779 1.00 90.56 160 MET A CA 1
ATOM 1316 C C . MET A 1 160 ? 9.021 -7.083 6.348 1.00 90.56 160 MET A C 1
ATOM 1318 O O . MET A 1 160 ? 9.867 -7.448 5.522 1.00 90.56 160 MET A O 1
ATOM 1322 N N . SER A 1 161 ? 8.187 -7.938 6.942 1.00 91.38 161 SER A N 1
ATOM 1323 C CA . SER A 1 161 ? 8.247 -9.389 6.788 1.00 91.38 161 SER A CA 1
ATOM 1324 C C . SER A 1 161 ? 6.911 -9.936 6.300 1.00 91.38 161 SER A C 1
ATOM 1326 O O . SER A 1 161 ? 5.846 -9.602 6.815 1.00 91.38 161 SER A O 1
ATOM 1328 N N . ASP A 1 162 ? 6.987 -10.810 5.306 1.00 90.81 162 ASP A N 1
ATOM 1329 C CA . ASP A 1 162 ? 5.881 -11.592 4.755 1.00 90.81 162 ASP A CA 1
ATOM 1330 C C . ASP A 1 162 ? 5.454 -12.764 5.655 1.00 90.81 162 ASP A C 1
ATOM 1332 O O . ASP A 1 162 ? 4.402 -13.351 5.420 1.00 90.81 162 ASP A O 1
ATOM 1336 N N . ALA A 1 163 ? 6.213 -13.057 6.716 1.00 92.75 163 ALA A N 1
ATOM 1337 C CA . ALA A 1 163 ? 5.842 -14.009 7.762 1.00 92.75 163 ALA A CA 1
ATOM 1338 C C . ALA A 1 163 ? 5.342 -13.305 9.035 1.00 92.75 163 ALA A C 1
ATOM 1340 O O . ALA A 1 163 ? 4.273 -13.631 9.548 1.00 92.75 163 ALA A O 1
ATOM 1341 N N . HIS A 1 164 ? 6.084 -12.313 9.541 1.00 95.94 164 HIS A N 1
ATOM 1342 C CA . HIS A 1 164 ? 5.706 -11.606 10.770 1.00 95.94 164 HIS A CA 1
ATOM 1343 C C . HIS A 1 164 ? 4.528 -10.650 10.550 1.00 95.94 164 HIS A C 1
ATOM 1345 O O . HIS A 1 164 ? 3.592 -10.629 11.347 1.00 95.94 164 HIS A O 1
ATOM 1351 N N . GLY A 1 165 ? 4.530 -9.897 9.444 1.00 95.38 165 GLY A N 1
ATOM 1352 C CA . GLY A 1 165 ? 3.494 -8.912 9.139 1.00 95.38 165 GLY A CA 1
ATOM 1353 C C . GLY A 1 165 ? 2.074 -9.492 9.151 1.00 95.38 165 GLY A C 1
ATOM 1354 O O . GLY A 1 165 ? 1.202 -8.901 9.788 1.00 95.38 165 GLY A O 1
ATOM 1355 N N . PRO A 1 166 ? 1.804 -10.643 8.510 1.00 97.19 166 PRO A N 1
ATOM 1356 C CA . PRO A 1 166 ? 0.486 -11.272 8.581 1.00 97.19 166 PRO A CA 1
ATOM 1357 C C . PRO A 1 166 ? 0.088 -11.750 9.982 1.00 97.19 166 PRO A C 1
ATOM 1359 O O . PRO A 1 166 ? -1.071 -11.589 10.364 1.00 97.19 166 PRO A O 1
ATOM 1362 N N . ASN A 1 167 ? 1.035 -12.278 10.767 1.00 97.50 167 ASN A N 1
ATOM 1363 C CA . ASN A 1 167 ? 0.761 -12.752 12.129 1.00 97.50 167 ASN A CA 1
ATOM 1364 C C . ASN A 1 167 ? 0.288 -11.627 13.052 1.00 97.50 167 ASN A C 1
ATOM 1366 O O . ASN A 1 167 ? -0.598 -11.852 13.866 1.00 97.50 167 ASN A O 1
ATOM 1370 N N . VAL A 1 168 ? 0.765 -10.396 12.852 1.00 97.25 168 VAL A N 1
ATOM 1371 C CA . VAL A 1 168 ? 0.250 -9.218 13.566 1.00 97.25 168 VAL A CA 1
ATOM 1372 C C . VAL A 1 168 ? -1.270 -9.076 13.428 1.00 97.25 168 VAL A C 1
ATOM 1374 O O . VAL A 1 168 ? -1.953 -8.784 14.408 1.00 97.25 168 VAL A O 1
ATOM 1377 N N . ALA A 1 169 ? -1.817 -9.273 12.224 1.00 96.88 169 ALA A N 1
ATOM 1378 C CA . ALA A 1 169 ? -3.259 -9.187 12.003 1.00 96.88 169 ALA A CA 1
ATOM 1379 C C . ALA A 1 169 ? -3.993 -10.361 12.663 1.00 96.88 169 ALA A C 1
ATOM 1381 O O . ALA A 1 169 ? -5.031 -10.159 13.290 1.00 96.88 169 ALA A O 1
ATOM 1382 N N . ILE A 1 170 ? -3.431 -11.569 12.568 1.00 97.06 170 ILE A N 1
ATOM 1383 C CA . ILE A 1 170 ? -3.990 -12.777 13.190 1.00 97.06 170 ILE A CA 1
ATOM 1384 C C . ILE A 1 170 ? -4.043 -12.626 14.716 1.00 97.06 170 ILE A C 1
ATOM 1386 O O . ILE A 1 170 ? -5.074 -12.911 15.318 1.00 97.06 170 ILE A O 1
ATOM 1390 N N . ASP A 1 171 ? -2.991 -12.100 15.341 1.00 97.31 171 ASP A N 1
ATOM 1391 C CA . ASP A 1 171 ? -2.951 -11.866 16.785 1.00 97.31 171 ASP A CA 1
ATOM 1392 C C . ASP A 1 171 ? -4.051 -10.896 17.234 1.00 97.31 171 ASP A C 1
ATOM 1394 O O . ASP A 1 171 ? -4.684 -11.105 18.271 1.00 97.31 171 ASP A O 1
ATOM 1398 N N . MET A 1 172 ? -4.301 -9.834 16.459 1.00 97.00 172 MET A N 1
ATOM 1399 C CA . MET A 1 172 ? -5.371 -8.874 16.756 1.00 97.00 172 MET A CA 1
ATOM 1400 C C . MET A 1 172 ? -6.759 -9.471 16.519 1.00 97.00 172 MET A C 1
ATOM 1402 O O . MET A 1 172 ? -7.675 -9.198 17.296 1.00 97.00 172 MET A O 1
ATOM 1406 N N . LEU A 1 173 ? -6.904 -10.322 15.499 1.00 95.25 173 LEU A N 1
ATOM 1407 C CA . LEU A 1 173 ? -8.131 -11.069 15.240 1.00 95.25 173 LEU A CA 1
ATOM 1408 C C . LEU A 1 173 ? -8.470 -11.999 16.413 1.00 95.25 173 LEU A C 1
ATOM 1410 O O . LEU A 1 173 ? -9.574 -11.933 16.939 1.00 95.25 173 LEU A O 1
ATOM 1414 N N . VAL A 1 174 ? -7.508 -12.807 16.874 1.00 95.38 174 VAL A N 1
ATOM 1415 C CA . VAL A 1 174 ? -7.686 -13.749 17.999 1.00 95.38 174 VAL A CA 1
ATOM 1416 C C . VAL A 1 174 ? -8.015 -13.021 19.307 1.00 95.38 174 VAL A C 1
ATOM 1418 O O . VAL A 1 174 ? -8.738 -13.544 20.150 1.00 95.38 174 VAL A O 1
ATOM 1421 N N . GLN A 1 175 ? -7.524 -11.793 19.474 1.00 95.19 175 GLN A N 1
ATOM 1422 C CA . GLN A 1 175 ? -7.830 -10.948 20.631 1.00 95.19 175 GLN A CA 1
ATOM 1423 C C . GLN A 1 175 ? -9.178 -10.218 20.532 1.00 95.19 175 GLN A C 1
ATOM 1425 O O . GLN A 1 175 ? -9.500 -9.460 21.448 1.00 95.19 175 GLN A O 1
ATOM 1430 N N . ASN A 1 176 ? -9.950 -10.407 19.454 1.00 91.06 176 ASN A N 1
ATOM 1431 C CA . ASN A 1 176 ? -11.161 -9.637 19.144 1.00 91.06 176 ASN A CA 1
ATOM 1432 C C . ASN A 1 176 ? -10.913 -8.116 19.136 1.00 91.06 176 ASN A C 1
ATOM 1434 O O . ASN A 1 176 ? -11.730 -7.331 19.612 1.00 91.06 176 ASN A O 1
ATOM 1438 N N . LYS A 1 177 ? -9.749 -7.702 18.620 1.00 95.19 177 LYS A N 1
ATOM 1439 C CA . LYS A 1 177 ? -9.306 -6.302 18.516 1.00 95.19 177 LYS A CA 1
ATOM 1440 C C . LYS A 1 177 ? -8.990 -5.929 17.070 1.00 95.19 177 LYS A C 1
ATOM 1442 O O . LYS A 1 177 ? -7.993 -5.260 16.798 1.00 95.19 177 LYS A O 1
ATOM 1447 N N . LEU A 1 178 ? -9.814 -6.396 16.136 1.00 95.19 178 LEU A N 1
ATOM 1448 C CA . LEU A 1 178 ? -9.620 -6.150 14.716 1.00 95.19 178 LEU A CA 1
ATOM 1449 C C . LEU A 1 178 ? -10.956 -5.977 13.988 1.00 95.19 178 LEU A C 1
ATOM 1451 O O . LEU A 1 178 ? -11.630 -6.960 13.701 1.00 95.19 178 LEU A O 1
ATOM 1455 N N . ASP A 1 179 ? -11.271 -4.736 13.617 1.00 94.75 179 ASP A N 1
ATOM 1456 C CA . ASP A 1 179 ? -12.428 -4.399 12.775 1.00 94.75 179 ASP A CA 1
ATOM 1457 C C . ASP A 1 179 ? -12.014 -3.891 11.390 1.00 94.75 179 ASP A C 1
ATOM 1459 O O . ASP A 1 179 ? -12.749 -4.041 10.416 1.00 94.75 179 ASP A O 1
ATOM 1463 N N . VAL A 1 180 ? -10.835 -3.272 11.278 1.00 96.56 180 VAL A N 1
ATOM 1464 C CA . VAL A 1 180 ? -10.293 -2.761 10.013 1.00 96.56 180 VAL A CA 1
ATOM 1465 C C . VAL A 1 180 ? -8.770 -2.741 10.046 1.00 96.56 180 VAL A C 1
ATOM 1467 O O . VAL A 1 180 ? -8.162 -2.434 11.073 1.00 96.56 180 VAL A O 1
ATOM 1470 N N . ILE A 1 181 ? -8.155 -3.029 8.899 1.00 98.31 181 ILE A N 1
ATOM 1471 C CA . ILE A 1 181 ? -6.713 -2.885 8.685 1.00 98.31 181 ILE A CA 1
ATOM 1472 C C . ILE A 1 181 ? -6.463 -1.683 7.781 1.00 98.31 181 ILE A C 1
ATOM 1474 O O . ILE A 1 181 ? -7.056 -1.593 6.704 1.00 98.31 181 ILE A O 1
ATOM 1478 N N . ILE A 1 182 ? -5.544 -0.798 8.175 1.00 97.31 182 ILE A N 1
ATOM 1479 C CA . ILE A 1 182 ? -4.998 0.244 7.295 1.00 97.31 182 ILE A CA 1
ATOM 1480 C C . ILE A 1 182 ? -3.481 0.056 7.177 1.00 97.31 182 ILE A C 1
ATOM 1482 O O . ILE A 1 182 ? -2.752 0.218 8.148 1.00 97.31 182 ILE A O 1
ATOM 1486 N N . GLY A 1 183 ? -2.993 -0.320 5.995 1.00 92.12 183 GLY A N 1
ATOM 1487 C CA . GLY A 1 183 ? -1.597 -0.719 5.765 1.00 92.12 183 GLY A CA 1
ATOM 1488 C C . GLY A 1 183 ? -1.476 -1.645 4.550 1.00 92.12 183 GLY A C 1
ATOM 1489 O O . GLY A 1 183 ? -2.350 -1.676 3.689 1.00 92.12 183 GLY A O 1
ATOM 1490 N N . TYR A 1 184 ? -0.432 -2.445 4.369 1.00 94.25 184 TYR A N 1
ATOM 1491 C CA . TYR A 1 184 ? 0.883 -2.477 5.018 1.00 94.25 184 TYR A CA 1
ATOM 1492 C C . TYR A 1 184 ? 1.853 -1.485 4.338 1.00 94.25 184 TYR A C 1
ATOM 1494 O O . TYR A 1 184 ? 1.454 -0.757 3.433 1.00 94.25 184 TYR A O 1
ATOM 1502 N N . ALA A 1 185 ? 3.135 -1.504 4.724 1.00 92.62 185 ALA A N 1
ATOM 1503 C CA . ALA A 1 185 ? 4.250 -0.894 3.979 1.00 92.62 185 ALA A CA 1
ATOM 1504 C C . ALA A 1 185 ? 4.954 -1.868 3.011 1.00 92.62 185 ALA A C 1
ATOM 1506 O O . ALA A 1 185 ? 5.765 -1.449 2.190 1.00 92.62 185 ALA A O 1
ATOM 1507 N N . TYR A 1 186 ? 4.611 -3.161 3.071 1.00 92.38 186 TYR A N 1
ATOM 1508 C CA . TYR A 1 186 ? 5.225 -4.220 2.273 1.00 92.38 186 TYR A CA 1
ATOM 1509 C C . TYR A 1 186 ? 4.174 -5.068 1.552 1.00 92.38 186 TYR A C 1
ATOM 1511 O O . TYR A 1 186 ? 3.328 -5.701 2.190 1.00 92.38 186 TYR A O 1
ATOM 1519 N N . VAL A 1 187 ? 4.226 -5.113 0.217 1.00 92.94 187 VAL A N 1
ATOM 1520 C CA . VAL A 1 187 ? 3.183 -5.767 -0.596 1.00 92.94 187 VAL A CA 1
ATOM 1521 C C . VAL A 1 187 ? 3.082 -7.277 -0.343 1.00 92.94 187 VAL A C 1
ATOM 1523 O O . VAL A 1 187 ? 1.988 -7.835 -0.391 1.00 92.94 187 VAL A O 1
ATOM 1526 N N . TYR A 1 188 ? 4.194 -7.935 -0.005 1.00 93.06 188 TYR A N 1
ATOM 1527 C CA . TYR A 1 188 ? 4.218 -9.375 0.271 1.00 93.06 188 TYR A CA 1
ATOM 1528 C C . TYR A 1 188 ? 3.653 -9.726 1.655 1.00 93.06 188 TYR A C 1
ATOM 1530 O O . TYR A 1 188 ? 3.142 -10.825 1.823 1.00 93.06 188 TYR A O 1
ATOM 1538 N N . ALA A 1 189 ? 3.654 -8.790 2.614 1.00 94.94 189 ALA A N 1
ATOM 1539 C CA . ALA A 1 189 ? 2.909 -8.938 3.870 1.00 94.94 189 ALA A CA 1
ATOM 1540 C C . ALA A 1 189 ? 1.411 -8.637 3.682 1.00 94.94 189 ALA A C 1
ATOM 1542 O O . ALA A 1 189 ? 0.552 -9.318 4.237 1.00 94.94 189 ALA A O 1
ATOM 1543 N N . LEU A 1 190 ? 1.090 -7.642 2.847 1.00 96.31 190 LEU A N 1
ATOM 1544 C CA . LEU A 1 190 ? -0.285 -7.261 2.519 1.00 96.31 190 LEU A CA 1
ATOM 1545 C C . LEU A 1 190 ? -1.056 -8.382 1.808 1.00 96.31 190 LEU A C 1
ATOM 1547 O O . LEU A 1 190 ? -2.199 -8.658 2.162 1.00 96.31 190 LEU A O 1
ATOM 1551 N N . ALA A 1 191 ? -0.458 -8.993 0.781 1.00 96.06 191 ALA A N 1
ATOM 1552 C CA . ALA A 1 191 ? -1.130 -9.949 -0.098 1.00 96.06 191 ALA A CA 1
ATOM 1553 C C . ALA A 1 191 ? -1.801 -11.131 0.639 1.00 96.06 191 ALA A C 1
ATOM 1555 O O . ALA A 1 191 ? -2.992 -11.353 0.409 1.00 96.06 191 ALA A O 1
ATOM 1556 N N . PRO A 1 192 ? -1.119 -11.882 1.530 1.00 96.75 192 PRO A N 1
ATOM 1557 C CA . PRO A 1 192 ? -1.758 -12.980 2.254 1.00 96.75 192 PRO A CA 1
ATOM 1558 C C . PRO A 1 192 ? -2.875 -12.490 3.184 1.00 96.75 192 PRO A C 1
ATOM 1560 O O . PRO A 1 192 ? -3.935 -13.109 3.233 1.00 96.75 192 PRO A O 1
ATOM 1563 N N . VAL A 1 193 ? -2.698 -11.353 3.863 1.00 97.94 193 VAL A N 1
ATOM 1564 C CA . VAL A 1 193 ? -3.727 -10.773 4.746 1.00 97.94 193 VAL A CA 1
ATOM 1565 C C . VAL A 1 193 ? -4.971 -10.384 3.960 1.00 97.94 193 VAL A C 1
ATOM 1567 O O . VAL A 1 193 ? -6.081 -10.751 4.334 1.00 97.94 193 VAL A O 1
ATOM 1570 N N . ALA A 1 194 ? -4.794 -9.709 2.825 1.00 97.62 194 ALA A N 1
ATOM 1571 C CA . ALA A 1 194 ? -5.890 -9.313 1.950 1.00 97.62 194 ALA A CA 1
ATOM 1572 C C . ALA A 1 194 ? -6.657 -10.516 1.368 1.00 97.62 194 ALA A C 1
ATOM 1574 O O . ALA A 1 194 ? -7.854 -10.396 1.112 1.00 97.62 194 ALA A O 1
ATOM 1575 N N . ARG A 1 195 ? -5.987 -11.663 1.185 1.00 97.12 195 ARG A N 1
ATOM 1576 C CA . ARG A 1 195 ? -6.599 -12.927 0.744 1.00 97.12 195 ARG A CA 1
ATOM 1577 C C . ARG A 1 195 ? -7.363 -13.637 1.867 1.00 97.12 195 ARG A C 1
ATOM 1579 O O . ARG A 1 195 ? -8.380 -14.266 1.600 1.00 97.12 195 ARG A O 1
ATOM 1586 N N . MET A 1 196 ? -6.885 -13.553 3.110 1.00 96.62 196 MET A N 1
ATOM 1587 C CA . MET A 1 196 ? -7.535 -14.170 4.277 1.00 96.62 196 MET A CA 1
ATOM 1588 C C . MET A 1 196 ? -8.707 -13.340 4.813 1.00 96.62 196 MET A C 1
ATOM 1590 O O . MET A 1 196 ? -9.705 -13.898 5.259 1.00 96.62 196 MET A O 1
ATOM 1594 N N . ALA A 1 197 ? -8.618 -12.015 4.717 1.00 96.44 197 ALA A N 1
ATOM 1595 C CA . ALA A 1 197 ? -9.602 -11.054 5.206 1.00 96.44 197 ALA A CA 1
ATOM 1596 C C . ALA A 1 197 ? -11.084 -11.362 4.874 1.00 96.44 197 ALA A C 1
ATOM 1598 O O . ALA A 1 197 ? -11.925 -11.203 5.761 1.00 96.44 197 ALA A O 1
ATOM 1599 N N . PRO A 1 198 ? -11.453 -11.838 3.664 1.00 95.19 198 PRO A N 1
ATOM 1600 C CA . PRO A 1 198 ? -12.833 -12.225 3.342 1.00 95.19 198 PRO A CA 1
ATOM 1601 C C . PRO A 1 198 ? -13.371 -13.432 4.129 1.00 95.19 198 PRO A C 1
ATOM 1603 O O . PRO A 1 198 ? -14.585 -13.655 4.146 1.00 95.19 198 PRO A O 1
ATOM 1606 N N . PHE A 1 199 ? -12.485 -14.232 4.728 1.00 94.56 199 PHE A N 1
ATOM 1607 C CA . PHE A 1 199 ? -12.818 -15.423 5.514 1.00 94.56 199 PHE A CA 1
ATOM 1608 C C . PHE A 1 199 ? -12.901 -15.141 7.017 1.00 94.56 199 PHE A C 1
ATOM 1610 O O . PHE A 1 199 ? -13.453 -15.951 7.755 1.00 94.56 199 PHE A O 1
ATOM 1617 N N . TRP A 1 200 ? -12.411 -13.987 7.475 1.00 94.19 200 TRP A N 1
ATOM 1618 C CA . TRP A 1 200 ? -12.525 -13.535 8.864 1.00 94.19 200 TRP A CA 1
ATOM 1619 C C . TRP A 1 200 ? -13.918 -12.958 9.131 1.00 94.19 200 TRP A C 1
ATOM 1621 O O . TRP A 1 200 ? -14.104 -11.749 9.268 1.00 94.19 200 TRP A O 1
ATOM 1631 N N . ARG A 1 201 ? -14.914 -13.844 9.103 1.00 88.56 201 ARG A N 1
ATOM 1632 C CA . ARG A 1 201 ? -16.335 -13.526 9.258 1.00 88.56 201 ARG A CA 1
ATOM 1633 C C . ARG A 1 201 ? -16.783 -13.763 10.692 1.00 88.56 201 ARG A C 1
ATOM 1635 O O . ARG A 1 201 ? -16.276 -14.655 11.364 1.00 88.56 201 ARG A O 1
ATOM 1642 N N . ASP A 1 202 ? -17.785 -13.002 11.096 1.00 80.00 202 ASP A N 1
ATOM 1643 C CA . ASP A 1 202 ? -18.535 -13.216 12.331 1.00 80.00 202 ASP A CA 1
ATOM 1644 C C . ASP A 1 202 ? -20.029 -13.004 12.030 1.00 80.00 202 ASP A C 1
ATOM 1646 O O . ASP A 1 202 ? -20.392 -12.672 10.897 1.00 80.00 202 ASP A O 1
ATOM 1650 N N . ILE A 1 203 ? -20.910 -13.186 13.012 1.00 75.81 203 ILE A N 1
ATOM 1651 C CA . ILE A 1 203 ? -22.368 -13.110 12.841 1.00 75.81 203 ILE A CA 1
ATOM 1652 C C . ILE A 1 203 ? -22.817 -11.807 12.146 1.00 75.81 203 ILE A C 1
ATOM 1654 O O . ILE A 1 203 ? -23.649 -11.836 11.233 1.00 75.81 203 ILE A O 1
ATOM 1658 N N . ASP A 1 204 ? -22.147 -10.698 12.473 1.00 75.25 204 ASP A N 1
ATOM 1659 C CA . ASP A 1 204 ? -22.433 -9.352 11.965 1.00 75.25 204 ASP A CA 1
ATOM 1660 C C . ASP A 1 204 ? -21.442 -8.866 10.887 1.00 75.25 204 ASP A C 1
ATOM 1662 O O . ASP A 1 204 ? -21.578 -7.751 10.377 1.00 75.25 204 ASP A O 1
ATOM 1666 N N . SER A 1 205 ? -20.437 -9.673 10.518 1.00 80.00 205 SER A N 1
ATOM 1667 C CA . SER A 1 205 ? -19.348 -9.259 9.623 1.00 80.00 205 SER A CA 1
ATOM 1668 C C . SER A 1 205 ? -19.144 -10.219 8.453 1.00 80.00 205 SER A C 1
ATOM 1670 O O . SER A 1 205 ? -19.094 -11.436 8.601 1.00 80.00 205 SER A O 1
ATOM 1672 N N . ASN A 1 206 ? -18.965 -9.660 7.255 1.00 84.62 206 ASN A N 1
ATOM 1673 C CA . ASN A 1 206 ? -18.696 -10.431 6.038 1.00 84.62 206 ASN A CA 1
ATOM 1674 C C . ASN A 1 206 ? -17.200 -10.606 5.740 1.00 84.62 206 ASN A C 1
ATOM 1676 O O . ASN A 1 206 ? -16.856 -11.123 4.677 1.00 84.62 206 ASN A O 1
ATOM 1680 N N . GLY A 1 207 ? -16.330 -10.180 6.655 1.00 92.50 207 GLY A N 1
ATOM 1681 C CA . GLY A 1 207 ? -14.879 -10.149 6.497 1.00 92.50 207 GLY A CA 1
ATOM 1682 C C . GLY A 1 207 ? -14.300 -8.848 7.049 1.00 92.50 207 GLY A C 1
ATOM 1683 O O . G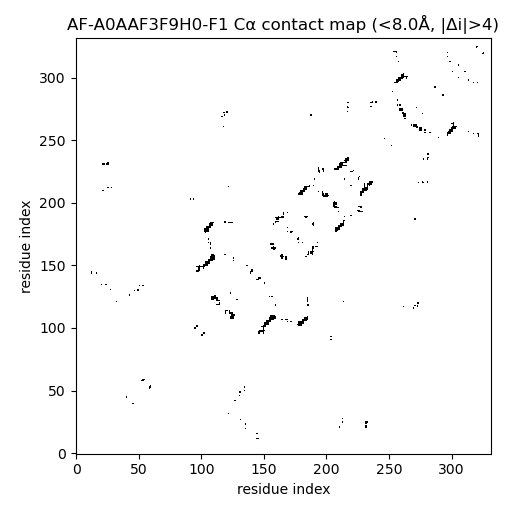LY A 1 207 ? -15.034 -7.896 7.315 1.00 92.50 207 GLY A O 1
ATOM 1684 N N . ILE A 1 208 ? -12.977 -8.784 7.172 1.00 96.06 208 ILE A N 1
ATOM 1685 C CA . ILE A 1 208 ? -12.287 -7.588 7.668 1.00 96.06 208 ILE A CA 1
ATOM 1686 C C . ILE A 1 208 ? -11.832 -6.714 6.493 1.00 96.06 208 ILE A C 1
ATOM 1688 O O . ILE A 1 208 ? -11.046 -7.177 5.667 1.00 96.06 208 ILE A O 1
ATOM 1692 N N . PRO A 1 209 ? -12.272 -5.452 6.379 1.00 97.06 209 PRO A N 1
ATOM 1693 C CA . PRO A 1 209 ? -11.776 -4.546 5.350 1.00 97.06 209 PRO A CA 1
ATOM 1694 C C . PRO A 1 209 ? -10.273 -4.268 5.507 1.00 97.06 209 PRO A C 1
ATOM 1696 O O . PRO A 1 209 ? -9.781 -3.987 6.601 1.00 97.06 209 PRO A O 1
ATOM 1699 N N . VAL A 1 210 ? -9.556 -4.284 4.380 1.00 98.00 210 VAL A N 1
ATOM 1700 C CA . VAL A 1 210 ? -8.127 -3.956 4.287 1.00 98.00 210 VAL A CA 1
ATOM 1701 C C . VAL A 1 210 ? -7.955 -2.747 3.375 1.00 98.00 210 VAL A C 1
ATOM 1703 O O . VAL A 1 210 ? -8.182 -2.829 2.168 1.00 98.00 210 VAL A O 1
ATOM 1706 N N . ILE A 1 211 ? -7.553 -1.613 3.936 1.00 97.69 211 ILE A N 1
ATOM 1707 C CA . ILE A 1 211 ? -7.339 -0.359 3.210 1.00 97.69 211 ILE A CA 1
ATOM 1708 C C . ILE A 1 211 ? -5.838 -0.157 3.031 1.00 97.69 211 ILE A C 1
ATOM 1710 O O . ILE A 1 211 ? -5.091 -0.180 4.004 1.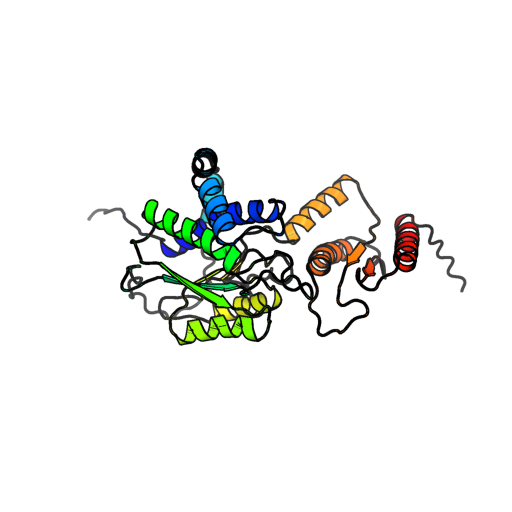00 97.69 211 ILE A O 1
ATOM 1714 N N . THR A 1 212 ? -5.379 0.040 1.795 1.00 95.38 212 THR A N 1
ATOM 1715 C CA . THR A 1 212 ? -3.942 0.065 1.499 1.00 95.38 212 THR A CA 1
ATOM 1716 C C . THR A 1 212 ? -3.511 1.208 0.573 1.00 95.38 212 THR A C 1
ATOM 1718 O O . THR A 1 212 ? -4.147 1.429 -0.465 1.00 95.38 212 THR A O 1
ATOM 1721 N N . PRO A 1 213 ? -2.403 1.910 0.891 1.00 90.81 213 PRO A N 1
ATOM 1722 C CA . PRO A 1 213 ? -1.771 2.861 -0.022 1.00 90.81 213 PRO A CA 1
ATOM 1723 C C . PRO A 1 213 ? -0.785 2.225 -1.014 1.00 90.81 213 PRO A C 1
ATOM 1725 O O . PRO A 1 213 ? -0.495 2.826 -2.043 1.00 90.81 213 PRO A O 1
ATOM 1728 N N . ILE A 1 214 ? -0.260 1.028 -0.746 1.00 90.62 214 ILE A N 1
ATOM 1729 C CA . ILE A 1 214 ? 0.896 0.487 -1.488 1.00 90.62 214 ILE A CA 1
ATOM 1730 C C . ILE A 1 214 ? 0.556 -0.617 -2.490 1.00 90.62 214 ILE A C 1
ATOM 1732 O O . ILE A 1 214 ? 1.422 -1.041 -3.246 1.00 90.62 214 ILE A O 1
ATOM 1736 N N . GLY A 1 215 ? -0.670 -1.150 -2.466 1.00 91.19 215 GLY A N 1
ATOM 1737 C CA . GLY A 1 215 ? -1.070 -2.326 -3.248 1.00 91.19 215 GLY A CA 1
ATOM 1738 C C . GLY A 1 215 ? -1.184 -2.061 -4.753 1.00 91.19 215 GLY A C 1
ATOM 1739 O O . GLY A 1 215 ? -2.199 -2.385 -5.354 1.00 91.19 215 GLY A O 1
ATOM 1740 N N . LEU A 1 216 ? -0.200 -1.424 -5.384 1.00 93.19 216 LEU A N 1
ATOM 1741 C CA . LEU A 1 216 ? -0.316 -0.852 -6.726 1.00 93.19 216 LEU A CA 1
ATOM 1742 C C . LEU A 1 216 ? -0.212 -1.903 -7.838 1.00 93.19 216 LEU A C 1
ATOM 1744 O O . LEU A 1 216 ? -0.772 -1.703 -8.916 1.00 93.19 216 LEU A O 1
ATOM 1748 N N . THR A 1 217 ? 0.448 -3.030 -7.567 1.00 92.00 217 THR A N 1
ATOM 1749 C CA . THR A 1 217 ? 0.665 -4.115 -8.533 1.00 92.00 217 THR A CA 1
ATOM 1750 C C . THR A 1 217 ? -0.632 -4.702 -9.103 1.00 92.00 217 THR A C 1
ATOM 1752 O O . THR A 1 217 ? -1.638 -4.859 -8.404 1.00 92.00 217 THR A O 1
ATOM 1755 N N . GLY A 1 218 ? -0.588 -5.085 -10.384 1.00 89.88 218 GLY A N 1
ATOM 1756 C CA . GLY A 1 218 ? -1.687 -5.780 -11.057 1.00 89.88 218 GLY A CA 1
ATOM 1757 C C . GLY A 1 218 ? -1.977 -7.173 -10.487 1.00 89.88 218 GLY A C 1
ATOM 1758 O O . GLY A 1 218 ? -3.091 -7.667 -10.633 1.00 89.88 218 GLY A O 1
ATOM 1759 N N . ASN A 1 219 ? -1.027 -7.785 -9.769 1.00 90.56 219 ASN A N 1
ATOM 1760 C CA . ASN A 1 219 ? -1.219 -9.107 -9.153 1.00 90.56 219 ASN A CA 1
ATOM 1761 C C . ASN A 1 219 ? -2.339 -9.128 -8.105 1.00 90.56 219 ASN A C 1
ATOM 1763 O O . ASN A 1 219 ? -2.866 -10.189 -7.802 1.00 90.56 219 ASN A O 1
ATOM 1767 N N . LEU A 1 220 ? -2.714 -7.968 -7.561 1.00 93.94 220 LEU A N 1
ATOM 1768 C CA . LEU A 1 220 ? -3.757 -7.874 -6.545 1.00 93.94 220 LEU A CA 1
ATOM 1769 C C . LEU A 1 220 ? -5.138 -7.502 -7.129 1.00 93.94 220 LEU A C 1
ATOM 1771 O O . LEU A 1 220 ? -6.032 -7.080 -6.386 1.00 93.94 220 LEU A O 1
ATOM 1775 N N . ASP A 1 221 ? -5.291 -7.481 -8.462 1.00 92.06 221 ASP A N 1
ATOM 1776 C CA . ASP A 1 221 ? -6.477 -6.927 -9.141 1.00 92.06 221 ASP A CA 1
ATOM 1777 C C . ASP A 1 221 ? -7.707 -7.840 -9.088 1.00 92.06 221 ASP A C 1
ATOM 1779 O O . ASP A 1 221 ? -8.825 -7.340 -9.255 1.00 92.06 221 ASP A O 1
ATOM 1783 N N . ASP A 1 222 ? -7.531 -9.141 -8.841 1.00 93.75 222 ASP A N 1
ATOM 1784 C CA . ASP A 1 222 ? -8.650 -10.076 -8.772 1.00 93.75 222 ASP A CA 1
ATOM 1785 C C . ASP A 1 222 ? -9.517 -9.807 -7.534 1.00 93.75 222 ASP A C 1
ATOM 1787 O O . ASP A 1 222 ? -9.153 -10.109 -6.400 1.00 93.75 222 ASP A O 1
ATOM 1791 N N . LYS A 1 223 ? -10.709 -9.245 -7.751 1.00 92.50 223 LYS A N 1
ATOM 1792 C CA . LYS A 1 223 ? -11.677 -8.962 -6.684 1.00 92.50 223 LYS A CA 1
ATOM 1793 C C . LYS A 1 223 ? -12.401 -10.195 -6.157 1.00 92.50 223 LYS A C 1
ATOM 1795 O O . LYS A 1 223 ? -13.100 -10.069 -5.156 1.00 92.50 223 LYS A O 1
ATOM 1800 N N . LYS A 1 224 ? -12.236 -11.362 -6.785 1.00 92.38 224 LYS A N 1
ATOM 1801 C CA . LYS A 1 224 ? -12.660 -12.634 -6.192 1.00 92.38 224 LYS A CA 1
ATOM 1802 C C . LYS A 1 224 ? -11.714 -13.045 -5.066 1.00 92.38 224 LYS A C 1
ATOM 1804 O O . LYS A 1 224 ? -12.186 -13.478 -4.023 1.00 92.38 224 LYS A O 1
ATOM 1809 N N . GLU A 1 225 ? -10.411 -12.852 -5.262 1.00 94.19 225 GLU A N 1
ATOM 1810 C CA . GLU A 1 225 ? -9.373 -13.163 -4.272 1.00 94.19 225 GLU A CA 1
ATOM 1811 C C . GLU A 1 225 ? -9.224 -12.053 -3.218 1.00 94.19 225 GLU A C 1
ATOM 1813 O O . GLU A 1 225 ? -9.153 -12.325 -2.023 1.00 94.19 225 GLU A O 1
ATOM 1818 N N . TYR A 1 226 ? -9.244 -10.789 -3.647 1.00 96.00 226 TYR A N 1
ATOM 1819 C CA . TYR A 1 226 ? -8.990 -9.610 -2.811 1.00 96.00 226 TYR A CA 1
ATOM 1820 C C . TYR A 1 226 ? -10.254 -8.759 -2.609 1.00 96.00 226 TYR A C 1
ATOM 1822 O O . TYR A 1 226 ? -10.243 -7.537 -2.813 1.00 96.00 226 TYR A O 1
ATOM 1830 N N . SER A 1 227 ? -11.370 -9.402 -2.250 1.00 95.31 227 SER A N 1
ATOM 1831 C CA . SER A 1 227 ? -12.692 -8.758 -2.174 1.00 95.31 227 SER A CA 1
ATOM 1832 C C . SER A 1 227 ? -12.795 -7.695 -1.074 1.00 95.31 227 SER A C 1
ATOM 1834 O O . SER A 1 227 ? -13.462 -6.682 -1.274 1.00 95.31 227 SER A O 1
ATOM 1836 N N . MET A 1 228 ? -12.078 -7.878 0.040 1.00 96.06 228 MET A N 1
ATOM 1837 C CA . MET A 1 228 ? -12.042 -6.929 1.162 1.00 96.06 228 MET A CA 1
ATOM 1838 C C . MET A 1 228 ? -10.946 -5.867 1.047 1.00 96.06 228 MET A C 1
ATOM 1840 O O . MET A 1 228 ? -10.845 -4.986 1.900 1.00 96.06 228 MET A O 1
ATOM 1844 N N . MET A 1 229 ? -10.133 -5.911 -0.012 1.00 96.38 229 MET A N 1
ATOM 1845 C CA . MET A 1 229 ? -9.041 -4.963 -0.192 1.00 96.38 229 MET A CA 1
ATOM 1846 C C . MET A 1 229 ? -9.490 -3.724 -0.971 1.00 96.38 229 MET A C 1
ATOM 1848 O O . MET A 1 229 ? -9.883 -3.803 -2.142 1.00 96.38 229 MET A O 1
ATOM 1852 N N . THR A 1 230 ? -9.331 -2.558 -0.356 1.00 95.62 230 THR A N 1
ATOM 1853 C CA . THR A 1 230 ? -9.538 -1.245 -0.969 1.00 95.62 230 THR A CA 1
ATOM 1854 C C . THR A 1 230 ? -8.200 -0.532 -1.101 1.00 95.62 230 THR A C 1
ATOM 1856 O O . THR A 1 230 ? -7.480 -0.350 -0.126 1.00 95.62 230 THR A O 1
ATOM 1859 N N . ARG A 1 231 ? -7.855 -0.127 -2.323 1.00 92.94 231 ARG A N 1
ATOM 1860 C CA . ARG A 1 231 ? -6.653 0.666 -2.590 1.00 92.94 231 ARG A CA 1
ATOM 1861 C C . ARG A 1 231 ? -7.055 2.123 -2.650 1.00 92.94 231 ARG A C 1
ATOM 1863 O O . ARG A 1 231 ? -8.010 2.443 -3.355 1.00 92.94 231 ARG A O 1
ATOM 1870 N N . ILE A 1 232 ? -6.332 2.971 -1.936 1.00 89.88 232 ILE A N 1
ATOM 1871 C CA . ILE A 1 232 ? -6.568 4.417 -1.998 1.00 89.88 232 ILE A CA 1
ATOM 1872 C C . ILE A 1 232 ? -5.772 5.050 -3.140 1.00 89.88 232 ILE A C 1
ATOM 1874 O O . ILE A 1 232 ? -6.276 5.918 -3.838 1.00 89.88 232 ILE A O 1
ATOM 1878 N N . ASN A 1 233 ? -4.577 4.529 -3.419 1.00 88.56 233 ASN A N 1
ATOM 1879 C CA . ASN A 1 233 ? -3.748 5.004 -4.518 1.00 88.56 233 ASN A CA 1
ATOM 1880 C C . ASN A 1 233 ? -4.094 4.325 -5.847 1.00 88.56 233 ASN A C 1
ATOM 1882 O O . ASN A 1 233 ? -4.573 3.187 -5.902 1.00 88.56 233 ASN A O 1
ATOM 1886 N N . SER A 1 234 ? -3.799 5.041 -6.934 1.00 87.50 234 SER A N 1
ATOM 1887 C CA . SER A 1 234 ? -4.037 4.584 -8.300 1.00 87.50 234 SER A CA 1
ATOM 1888 C C . SER A 1 234 ? -3.168 3.358 -8.626 1.00 87.50 234 SER A C 1
ATOM 1890 O O . SER A 1 234 ? -1.941 3.457 -8.594 1.00 87.50 234 SER A O 1
ATOM 1892 N N . PRO A 1 235 ? -3.762 2.196 -8.947 1.00 92.38 235 PRO A N 1
ATOM 1893 C CA . PRO A 1 235 ? -3.003 0.998 -9.293 1.00 92.38 235 PRO A CA 1
ATOM 1894 C C . PRO A 1 235 ? -2.250 1.146 -10.621 1.00 92.38 235 PRO A C 1
ATOM 1896 O O . PRO A 1 235 ? -2.666 1.884 -11.515 1.00 92.38 235 PRO A O 1
ATOM 1899 N N . TYR A 1 236 ? -1.193 0.354 -10.810 1.00 93.12 236 TYR A N 1
ATOM 1900 C CA .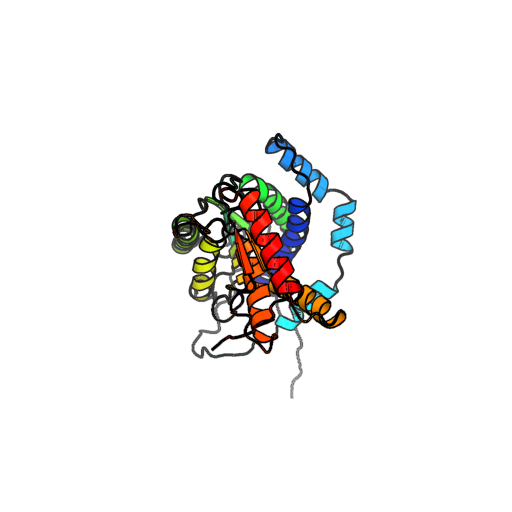 TYR A 1 236 ? -0.337 0.385 -12.003 1.00 93.12 236 TYR A CA 1
ATOM 1901 C C . TYR A 1 236 ? -1.067 0.077 -13.313 1.00 93.12 236 TYR A C 1
ATOM 1903 O O . TYR A 1 236 ? -0.615 0.488 -14.380 1.00 93.12 236 TYR A O 1
ATOM 1911 N N . LYS A 1 237 ? -2.244 -0.557 -13.261 1.00 90.62 237 LYS A N 1
ATOM 1912 C CA . LYS A 1 237 ? -3.113 -0.708 -14.438 1.00 90.62 237 LYS A CA 1
ATOM 1913 C C . LYS A 1 237 ? -3.587 0.633 -15.016 1.00 90.62 237 LYS A C 1
ATOM 1915 O O . LYS A 1 237 ? -3.805 0.717 -16.218 1.00 90.62 237 LYS A O 1
ATOM 1920 N N . ASN A 1 238 ? -3.736 1.672 -14.193 1.00 91.50 238 ASN A N 1
ATOM 1921 C CA . ASN A 1 238 ? -4.147 2.995 -14.665 1.00 91.50 238 ASN A CA 1
ATOM 1922 C C . ASN A 1 238 ? -2.980 3.687 -15.378 1.00 91.50 238 ASN A C 1
ATOM 1924 O O . ASN A 1 238 ? -3.169 4.262 -16.444 1.00 91.50 238 ASN A O 1
ATOM 1928 N N . PHE A 1 239 ? -1.758 3.558 -14.844 1.00 90.88 239 PHE A N 1
ATOM 1929 C CA . PHE A 1 239 ? -0.548 3.984 -15.551 1.00 90.88 239 PHE A CA 1
ATOM 1930 C C . PHE A 1 239 ? -0.424 3.273 -16.900 1.00 90.88 239 PHE A C 1
ATOM 1932 O O . PHE A 1 239 ? -0.229 3.920 -17.925 1.00 90.88 239 PHE A O 1
ATOM 1939 N N . ARG A 1 240 ? -0.627 1.950 -16.909 1.00 90.56 240 ARG A N 1
ATOM 1940 C CA . ARG A 1 240 ? -0.664 1.154 -18.134 1.00 90.56 240 ARG A CA 1
ATOM 1941 C C . ARG A 1 240 ? -1.653 1.738 -19.144 1.00 90.56 240 ARG A C 1
ATOM 1943 O O . ARG A 1 240 ? -1.227 2.051 -20.241 1.00 90.56 240 ARG A O 1
ATOM 1950 N N . GLN A 1 241 ? -2.913 1.975 -18.770 1.00 91.44 241 GLN A N 1
ATOM 1951 C CA . GLN A 1 241 ? -3.923 2.576 -19.658 1.00 91.44 241 GLN A CA 1
ATOM 1952 C C . GLN A 1 241 ? -3.497 3.928 -20.252 1.00 91.44 241 GLN A C 1
ATOM 1954 O O . GLN A 1 241 ? -3.823 4.225 -21.399 1.00 91.44 241 GLN A O 1
ATOM 1959 N N . SER A 1 242 ? -2.765 4.754 -19.501 1.00 91.81 242 SER A N 1
ATOM 1960 C CA . SER A 1 242 ? -2.209 6.003 -20.034 1.00 91.81 242 SER A CA 1
ATOM 1961 C C . SER A 1 242 ? -1.133 5.744 -21.092 1.00 91.81 242 SER A C 1
ATOM 1963 O O . SER A 1 242 ? -1.158 6.368 -22.151 1.00 91.81 242 SER A O 1
ATOM 1965 N N . VAL A 1 243 ? -0.228 4.793 -20.842 1.00 90.06 243 VAL A N 1
ATOM 1966 C CA . VAL A 1 243 ? 0.797 4.375 -21.814 1.00 90.06 243 VAL A CA 1
ATOM 1967 C C . VAL A 1 243 ? 0.156 3.747 -23.057 1.00 90.06 243 VAL A C 1
ATOM 1969 O O . VAL A 1 243 ? 0.619 3.994 -24.163 1.00 90.06 243 VAL A O 1
ATOM 1972 N N . GLU A 1 244 ? -0.936 2.994 -22.903 1.00 88.25 244 GLU A N 1
ATOM 1973 C CA . GLU A 1 244 ? -1.712 2.430 -24.018 1.00 88.25 244 GLU A CA 1
ATOM 1974 C C . GLU A 1 244 ? -2.280 3.526 -24.924 1.00 88.25 244 GLU A C 1
ATOM 1976 O O . GLU A 1 244 ? -2.128 3.468 -26.139 1.00 88.25 244 GLU A O 1
ATOM 1981 N N . LYS A 1 245 ? -2.890 4.563 -24.339 1.00 91.50 245 LYS A N 1
ATOM 1982 C CA . LYS A 1 245 ? -3.416 5.694 -25.115 1.00 91.50 245 LYS A CA 1
ATOM 1983 C C . LYS A 1 245 ? -2.315 6.450 -25.848 1.00 91.50 245 LYS A C 1
ATOM 1985 O O . LYS A 1 245 ? -2.530 6.880 -26.974 1.00 91.50 245 LYS A O 1
ATOM 1990 N N . LEU A 1 246 ? -1.154 6.614 -25.213 1.00 90.12 246 LEU A N 1
ATOM 1991 C CA . LEU A 1 246 ? 0.004 7.239 -25.844 1.00 90.12 246 LEU A CA 1
ATOM 1992 C C . LEU A 1 246 ? 0.498 6.399 -27.027 1.00 90.12 246 LEU A C 1
ATOM 1994 O O . LEU A 1 246 ? 0.706 6.925 -28.114 1.00 90.12 246 LEU A O 1
ATOM 1998 N N . TRP A 1 247 ? 0.620 5.090 -26.823 1.00 85.81 247 TRP A N 1
ATOM 1999 C CA . TRP A 1 247 ? 1.007 4.140 -27.857 1.00 85.81 247 TRP A CA 1
ATOM 2000 C C . TRP A 1 247 ? 0.088 4.212 -29.081 1.00 85.81 247 TRP A C 1
ATOM 2002 O O . TRP A 1 247 ? 0.565 4.349 -30.208 1.00 85.81 247 TRP A O 1
ATOM 2012 N N . ASP A 1 248 ? -1.225 4.179 -28.844 1.00 87.50 248 ASP A N 1
ATOM 2013 C CA . ASP A 1 248 ? -2.239 4.218 -29.898 1.00 87.50 248 ASP A CA 1
ATOM 2014 C C . ASP A 1 248 ? -2.267 5.583 -30.608 1.00 87.50 248 ASP A C 1
ATOM 2016 O O . ASP A 1 248 ? -2.444 5.643 -31.819 1.00 87.50 248 ASP A O 1
ATOM 2020 N N . ALA A 1 249 ? -2.033 6.687 -29.889 1.00 93.69 249 ALA A N 1
ATOM 2021 C CA . ALA A 1 249 ? -2.020 8.029 -30.474 1.00 93.69 249 ALA A CA 1
ATOM 2022 C C . ALA A 1 249 ? -0.858 8.257 -31.456 1.00 93.69 249 ALA A C 1
ATOM 2024 O O . ALA A 1 249 ? -1.010 9.003 -32.422 1.00 93.69 249 ALA A O 1
ATOM 2025 N N . TYR A 1 250 ? 0.293 7.626 -31.213 1.00 89.44 250 TYR A N 1
ATOM 2026 C CA . TYR A 1 250 ? 1.492 7.781 -32.042 1.00 89.44 250 TYR A CA 1
ATOM 2027 C C . TYR A 1 250 ? 1.732 6.610 -33.003 1.00 89.44 250 TYR A C 1
ATOM 2029 O O . TYR A 1 250 ? 2.732 6.622 -33.721 1.00 89.44 250 TYR A O 1
ATOM 2037 N N . ASN A 1 251 ? 0.829 5.623 -33.045 1.00 85.19 251 ASN A N 1
ATOM 2038 C CA . ASN A 1 251 ? 0.956 4.415 -33.866 1.00 85.19 251 ASN A CA 1
ATOM 2039 C C . ASN A 1 251 ? 2.322 3.732 -33.704 1.00 85.19 251 ASN A C 1
ATOM 2041 O O . ASN A 1 251 ? 2.944 3.313 -34.683 1.00 85.19 251 ASN A O 1
ATOM 2045 N N . TRP A 1 252 ? 2.821 3.649 -32.469 1.00 82.75 252 TRP A N 1
ATOM 2046 C CA . TRP A 1 252 ? 4.066 2.936 -32.213 1.00 82.75 252 TRP A CA 1
ATOM 2047 C C . TRP A 1 252 ? 3.893 1.446 -32.538 1.00 82.75 252 TRP A C 1
ATOM 2049 O O . TRP A 1 252 ? 2.835 0.859 -32.316 1.00 82.75 252 TRP A O 1
ATOM 2059 N N . THR A 1 253 ? 4.934 0.832 -33.096 1.00 78.25 253 THR A N 1
ATOM 2060 C CA . THR A 1 253 ? 4.923 -0.579 -33.525 1.00 78.25 253 THR A CA 1
ATOM 2061 C C . THR A 1 253 ? 5.939 -1.429 -32.768 1.00 78.25 253 THR A C 1
ATOM 2063 O O . THR A 1 253 ? 5.729 -2.630 -32.602 1.00 78.25 253 THR A O 1
ATOM 2066 N N . THR A 1 254 ? 6.995 -0.805 -32.234 1.00 78.50 254 THR A N 1
ATOM 2067 C CA . THR A 1 254 ? 8.104 -1.484 -31.553 1.00 78.50 254 THR A CA 1
ATOM 2068 C C . THR A 1 254 ? 8.338 -0.910 -30.158 1.00 78.50 254 THR A C 1
ATOM 2070 O O . THR A 1 254 ? 8.391 0.305 -29.973 1.00 78.50 254 THR A O 1
ATOM 2073 N N . THR A 1 255 ? 8.463 -1.779 -29.152 1.00 80.81 255 THR A N 1
ATOM 2074 C CA . THR A 1 255 ? 8.792 -1.391 -27.769 1.00 80.81 255 THR A CA 1
ATOM 2075 C C . THR A 1 255 ? 9.920 -2.254 -27.240 1.00 80.81 255 THR A C 1
ATOM 2077 O O . THR A 1 255 ? 9.876 -3.479 -27.385 1.00 80.81 255 THR A O 1
ATOM 2080 N N . VAL A 1 256 ? 10.844 -1.633 -26.512 1.00 85.19 256 VAL A N 1
ATOM 2081 C CA . VAL A 1 256 ? 11.811 -2.323 -25.658 1.00 85.19 256 VAL A CA 1
ATOM 2082 C C . VAL A 1 256 ? 11.657 -1.823 -24.224 1.00 85.19 256 VAL A C 1
ATOM 2084 O O . VAL A 1 256 ? 11.545 -0.624 -23.984 1.00 85.19 256 VAL A O 1
ATOM 2087 N N . PHE A 1 257 ? 11.642 -2.744 -23.263 1.00 87.38 257 PHE A N 1
ATOM 2088 C CA . PHE A 1 257 ? 11.555 -2.434 -21.837 1.00 87.38 257 PHE A CA 1
ATOM 2089 C C . PHE A 1 257 ? 12.930 -2.548 -21.188 1.00 87.38 257 PHE A C 1
ATOM 2091 O O . PHE A 1 257 ? 13.610 -3.549 -21.362 1.00 87.38 257 PHE A O 1
ATOM 2098 N N . ILE A 1 258 ? 13.322 -1.574 -20.377 1.00 88.69 258 ILE A N 1
ATOM 2099 C CA . ILE A 1 258 ? 14.522 -1.673 -19.542 1.00 88.69 258 ILE A CA 1
ATOM 2100 C C . ILE A 1 258 ? 14.100 -1.337 -18.117 1.00 88.69 258 ILE A C 1
ATOM 2102 O O . ILE A 1 258 ? 13.480 -0.296 -17.901 1.00 88.69 258 ILE A O 1
ATOM 2106 N N . TYR A 1 259 ? 14.380 -2.211 -17.151 1.00 90.19 259 TYR A N 1
ATOM 2107 C CA . TYR A 1 259 ? 14.001 -1.953 -15.763 1.00 90.19 259 TYR A CA 1
ATOM 2108 C C . TYR A 1 259 ? 14.908 -2.572 -14.721 1.00 90.19 259 TYR A C 1
ATOM 2110 O O . TYR A 1 259 ? 15.523 -3.622 -14.911 1.00 90.19 259 TYR A O 1
ATOM 2118 N N . HIS A 1 260 ? 14.894 -1.910 -13.570 1.00 89.00 260 HIS A N 1
ATOM 2119 C CA . HIS A 1 260 ? 15.529 -2.383 -12.366 1.00 89.00 260 HIS A CA 1
ATOM 2120 C C . HIS A 1 260 ? 14.747 -3.546 -11.724 1.00 89.00 260 HIS A C 1
ATOM 2122 O O . HIS A 1 260 ? 13.542 -3.442 -11.478 1.00 89.00 260 HIS A O 1
ATOM 2128 N N . ASP A 1 261 ? 15.449 -4.632 -11.397 1.00 89.44 261 ASP A N 1
ATOM 2129 C CA . ASP A 1 261 ? 15.006 -5.669 -10.463 1.00 89.44 261 ASP A CA 1
ATOM 2130 C C . ASP A 1 261 ? 16.177 -6.075 -9.559 1.00 89.44 261 ASP A C 1
ATOM 2132 O O . ASP A 1 261 ? 17.217 -6.540 -10.029 1.00 89.44 261 ASP A O 1
ATOM 2136 N N . ARG A 1 262 ? 16.008 -5.932 -8.241 1.00 82.50 262 ARG A N 1
ATOM 2137 C CA . ARG A 1 262 ? 17.034 -6.305 -7.255 1.00 82.50 262 ARG A CA 1
ATOM 2138 C C . ARG A 1 262 ? 17.347 -7.792 -7.252 1.00 82.50 262 ARG A C 1
ATOM 2140 O O . ARG A 1 262 ? 18.472 -8.160 -6.919 1.00 82.50 262 ARG A O 1
ATOM 2147 N N . ARG A 1 263 ? 16.400 -8.633 -7.673 1.00 86.19 263 ARG A N 1
ATOM 2148 C CA . ARG A 1 263 ? 16.585 -10.087 -7.804 1.00 86.19 263 ARG A CA 1
ATOM 2149 C C . ARG A 1 263 ? 17.518 -10.456 -8.950 1.00 86.19 263 ARG A C 1
ATOM 2151 O O . ARG A 1 263 ? 18.052 -11.561 -8.986 1.00 86.19 263 ARG A O 1
ATOM 2158 N N . PHE A 1 264 ? 17.707 -9.552 -9.914 1.00 85.19 264 PHE A N 1
ATOM 2159 C CA . PHE A 1 264 ? 18.534 -9.839 -11.073 1.00 85.19 264 PHE A CA 1
ATOM 2160 C C . PHE A 1 264 ? 19.990 -10.046 -10.645 1.00 85.19 264 PHE A C 1
ATOM 2162 O O . PHE A 1 264 ? 20.623 -9.165 -10.054 1.00 85.19 264 PHE A O 1
ATOM 2169 N N . GLY A 1 265 ? 20.494 -11.250 -10.918 1.00 79.12 265 GLY A N 1
ATOM 2170 C CA . GLY A 1 265 ? 21.831 -11.678 -10.530 1.00 79.12 265 GLY A CA 1
ATOM 2171 C C . GLY A 1 265 ? 22.052 -11.772 -9.019 1.00 79.12 265 GLY A C 1
ATOM 2172 O O . GLY A 1 265 ? 23.211 -11.746 -8.620 1.00 79.12 265 GLY A O 1
ATOM 2173 N N . SER A 1 266 ? 21.000 -11.830 -8.188 1.00 77.50 266 SER A N 1
ATOM 2174 C CA . SER A 1 266 ? 21.068 -11.954 -6.722 1.00 77.50 266 SER A CA 1
ATOM 2175 C C . SER A 1 266 ? 20.264 -13.161 -6.205 1.00 77.50 266 SER A C 1
ATOM 2177 O O . SER A 1 266 ? 19.870 -14.021 -6.989 1.00 77.50 266 SER A O 1
ATOM 2179 N N . ASP A 1 267 ? 20.096 -13.277 -4.883 1.00 74.75 267 ASP A N 1
ATOM 2180 C CA . ASP A 1 267 ? 19.341 -14.372 -4.268 1.00 74.75 267 ASP A CA 1
ATOM 2181 C C . ASP A 1 267 ? 17.840 -14.260 -4.597 1.00 74.75 267 ASP A C 1
ATOM 2183 O O . ASP A 1 267 ? 17.220 -13.208 -4.422 1.00 74.75 267 ASP A O 1
ATOM 2187 N N . LEU A 1 268 ? 17.253 -15.374 -5.042 1.00 73.50 268 LEU A N 1
ATOM 2188 C CA . LEU A 1 268 ? 15.829 -15.512 -5.352 1.00 73.50 268 LEU A CA 1
ATOM 2189 C C . LEU A 1 268 ? 14.925 -15.305 -4.127 1.00 73.50 268 LEU A C 1
ATOM 2191 O O . LEU A 1 268 ? 13.730 -15.072 -4.301 1.00 73.50 268 LEU A O 1
ATOM 2195 N N . SER A 1 269 ? 15.477 -15.361 -2.910 1.00 76.44 269 SER A N 1
ATOM 2196 C CA . SER A 1 269 ? 14.765 -15.021 -1.671 1.00 76.44 269 SER A CA 1
ATOM 2197 C C . SER A 1 269 ? 14.385 -13.537 -1.569 1.00 76.44 269 SER A C 1
ATOM 2199 O O . SER A 1 269 ? 13.551 -13.162 -0.740 1.00 76.44 269 SER A O 1
ATOM 2201 N N . GLN A 1 270 ? 14.970 -12.669 -2.404 1.00 80.00 270 GLN A N 1
ATOM 2202 C CA . GLN A 1 270 ? 14.630 -11.253 -2.407 1.00 80.00 270 GLN A CA 1
ATOM 2203 C C . GLN A 1 270 ? 13.276 -11.003 -3.087 1.00 80.00 270 GLN A C 1
ATOM 2205 O O . GLN A 1 270 ? 13.001 -11.543 -4.159 1.00 80.00 270 GLN A O 1
ATOM 2210 N N . PRO A 1 271 ? 12.427 -10.135 -2.518 1.00 82.81 271 PRO A N 1
ATOM 2211 C CA . PRO A 1 271 ? 11.196 -9.721 -3.173 1.00 82.81 271 PRO A CA 1
ATOM 2212 C C . PRO A 1 271 ? 11.474 -8.867 -4.413 1.00 82.81 271 PRO A C 1
ATOM 2214 O O . PRO A 1 271 ? 12.405 -8.063 -4.446 1.00 82.81 271 PRO A O 1
ATOM 2217 N N . SER A 1 272 ? 10.609 -8.979 -5.422 1.00 86.88 272 SER A N 1
ATOM 2218 C CA . SER A 1 272 ? 10.598 -8.024 -6.539 1.00 86.88 272 SER A CA 1
ATOM 2219 C C . SER A 1 272 ? 10.177 -6.645 -6.036 1.00 86.88 272 SER A C 1
ATOM 2221 O O . SER A 1 272 ? 9.150 -6.542 -5.360 1.00 86.88 272 SER A O 1
ATOM 2223 N N . GLY A 1 273 ? 10.927 -5.610 -6.416 1.00 87.06 273 GLY A N 1
ATOM 2224 C CA . GLY A 1 273 ? 10.606 -4.214 -6.110 1.00 87.06 273 GLY A CA 1
ATOM 2225 C C . GLY A 1 273 ? 9.587 -3.585 -7.070 1.00 87.06 273 GLY A C 1
ATOM 2226 O O . GLY A 1 273 ? 9.168 -4.189 -8.060 1.00 87.06 273 GLY A O 1
ATOM 2227 N N . GLU A 1 274 ? 9.229 -2.327 -6.811 1.00 88.62 274 GLU A N 1
ATOM 2228 C CA . GLU A 1 274 ? 8.162 -1.620 -7.538 1.00 88.62 274 GLU A CA 1
ATOM 2229 C C . GLU A 1 274 ? 8.450 -1.409 -9.028 1.00 88.62 274 GLU A C 1
ATOM 2231 O O . GLU A 1 274 ? 7.545 -1.555 -9.846 1.00 88.62 274 GLU A O 1
ATOM 2236 N N . CYS A 1 275 ? 9.708 -1.152 -9.416 1.00 89.50 275 CYS A N 1
ATOM 2237 C CA . CYS A 1 275 ? 10.089 -1.019 -10.831 1.00 89.50 275 CYS A CA 1
ATOM 2238 C C . CYS A 1 275 ? 9.721 -2.275 -11.635 1.00 89.50 275 CYS A C 1
ATOM 2240 O O . CYS A 1 275 ? 9.142 -2.185 -12.722 1.00 89.50 275 CYS A O 1
ATOM 2242 N N . TYR A 1 276 ? 9.999 -3.452 -11.066 1.00 90.50 276 TYR A N 1
ATOM 2243 C CA . TYR A 1 276 ? 9.632 -4.730 -11.660 1.00 90.50 276 TYR A CA 1
ATOM 2244 C C . TYR A 1 276 ? 8.109 -4.895 -11.741 1.00 90.50 276 TYR A C 1
ATOM 2246 O O . TYR A 1 276 ? 7.585 -5.280 -12.789 1.00 90.50 276 TYR A O 1
ATOM 2254 N N . LEU A 1 277 ? 7.386 -4.608 -10.652 1.00 91.12 277 LEU A N 1
ATOM 2255 C CA . LEU A 1 277 ? 5.929 -4.780 -10.577 1.00 91.12 277 LEU A CA 1
ATOM 2256 C C . LEU A 1 277 ? 5.188 -3.850 -11.553 1.00 91.12 277 LEU A C 1
ATOM 2258 O O . LEU A 1 277 ? 4.252 -4.282 -12.239 1.00 91.12 277 LEU A O 1
ATOM 2262 N N . LEU A 1 278 ? 5.639 -2.600 -11.669 1.00 92.19 278 LEU A N 1
ATOM 2263 C CA . LEU A 1 278 ? 5.119 -1.612 -12.609 1.00 92.19 278 LEU A CA 1
ATOM 2264 C C . LEU A 1 278 ? 5.346 -2.050 -14.059 1.00 92.19 278 LEU A C 1
ATOM 2266 O O . LEU A 1 278 ? 4.379 -2.210 -14.809 1.00 92.19 278 LEU A O 1
ATOM 2270 N N . LEU A 1 279 ? 6.599 -2.293 -14.463 1.00 90.75 279 LEU A N 1
ATOM 2271 C CA . LEU A 1 279 ? 6.876 -2.613 -15.865 1.00 90.75 279 LEU A CA 1
ATOM 2272 C C . LEU A 1 279 ? 6.365 -3.989 -16.275 1.00 90.75 279 LEU A C 1
ATOM 2274 O O . LEU A 1 279 ? 5.964 -4.153 -17.423 1.00 90.75 279 LEU A O 1
ATOM 2278 N N . THR A 1 280 ? 6.267 -4.955 -15.360 1.00 86.88 280 THR A N 1
ATOM 2279 C CA . THR A 1 280 ? 5.612 -6.237 -15.661 1.00 86.88 280 THR A CA 1
ATOM 2280 C C . THR A 1 280 ? 4.125 -6.042 -15.971 1.00 86.88 280 THR A C 1
ATOM 2282 O O . THR A 1 280 ? 3.620 -6.633 -16.929 1.00 86.88 280 THR A O 1
ATOM 2285 N N . THR A 1 281 ? 3.437 -5.156 -15.237 1.00 88.25 281 THR A N 1
ATOM 2286 C CA . THR A 1 281 ? 2.027 -4.808 -15.503 1.00 88.25 281 THR A CA 1
ATOM 2287 C C . THR A 1 281 ? 1.848 -4.214 -16.905 1.00 88.25 281 THR A C 1
ATOM 2289 O O . THR A 1 281 ? 0.869 -4.521 -17.588 1.00 88.25 281 THR A O 1
ATOM 2292 N N . VAL A 1 282 ? 2.808 -3.403 -17.359 1.00 88.00 282 VAL A N 1
ATOM 2293 C CA . VAL A 1 282 ? 2.798 -2.783 -18.692 1.00 88.00 282 VAL A CA 1
ATOM 2294 C C . VAL A 1 282 ? 3.171 -3.782 -19.791 1.00 88.00 282 VAL A C 1
ATOM 2296 O O . VAL A 1 282 ? 2.454 -3.935 -20.779 1.00 88.00 282 VAL A O 1
ATOM 2299 N N . LYS A 1 283 ? 4.252 -4.535 -19.595 1.00 85.31 283 LYS A N 1
ATOM 2300 C CA . LYS A 1 283 ? 4.794 -5.506 -20.553 1.00 85.31 283 LYS A CA 1
ATOM 2301 C C . LYS A 1 283 ? 3.797 -6.603 -20.928 1.00 85.31 283 LYS A C 1
ATOM 2303 O O . LYS A 1 283 ? 3.706 -6.960 -22.102 1.00 85.31 283 LYS A O 1
ATOM 2308 N N . ILE A 1 284 ? 3.044 -7.143 -19.961 1.00 80.25 284 ILE A N 1
ATOM 2309 C CA . ILE A 1 284 ? 2.049 -8.202 -20.223 1.00 80.25 284 ILE A CA 1
ATOM 2310 C C . ILE A 1 284 ? 1.007 -7.742 -21.248 1.00 80.25 284 ILE A C 1
ATOM 2312 O O . ILE A 1 284 ? 0.526 -8.554 -22.038 1.00 80.25 284 ILE A O 1
ATOM 2316 N N . PHE A 1 285 ? 0.665 -6.454 -21.253 1.00 76.31 285 PHE A N 1
ATOM 2317 C CA . PHE A 1 285 ? -0.280 -5.902 -22.211 1.00 76.31 285 PHE A CA 1
ATOM 2318 C C . PHE A 1 285 ? 0.310 -5.802 -23.615 1.00 76.31 285 PHE A C 1
ATOM 2320 O O . PHE A 1 285 ? -0.287 -6.311 -24.562 1.00 76.31 285 PHE A O 1
ATOM 2327 N N . PHE A 1 286 ? 1.504 -5.224 -23.748 1.00 77.62 286 PHE A N 1
ATOM 2328 C CA . PHE A 1 286 ? 2.150 -5.086 -25.053 1.00 77.62 286 PHE A CA 1
ATOM 2329 C C . PHE A 1 286 ? 2.451 -6.439 -25.697 1.00 77.62 286 PHE A C 1
ATOM 2331 O O . PHE A 1 286 ? 2.224 -6.604 -26.892 1.00 77.62 286 PHE A O 1
ATOM 2338 N N . LYS A 1 287 ? 2.805 -7.458 -24.902 1.00 73.69 287 LYS A N 1
ATOM 2339 C CA . LYS A 1 287 ? 2.965 -8.835 -25.396 1.00 73.69 287 LYS A CA 1
ATOM 2340 C C . LYS A 1 287 ? 1.715 -9.376 -26.112 1.00 73.69 287 LYS A C 1
ATOM 2342 O O . LYS A 1 287 ? 1.851 -10.228 -26.978 1.00 73.69 287 LYS A O 1
ATOM 2347 N N . LYS A 1 288 ? 0.511 -8.916 -25.751 1.00 68.69 288 LYS A N 1
ATOM 2348 C CA . LYS A 1 288 ? -0.748 -9.353 -26.382 1.00 68.69 288 LYS A CA 1
ATOM 2349 C C . LYS A 1 288 ? -1.103 -8.581 -27.655 1.00 68.69 288 LYS A C 1
ATOM 2351 O O . LYS A 1 288 ? -1.950 -9.059 -28.398 1.00 68.69 288 LYS A O 1
ATOM 2356 N N . ARG A 1 289 ? -0.529 -7.392 -27.870 1.00 68.75 289 ARG A N 1
ATOM 2357 C CA . ARG A 1 289 ? -0.846 -6.516 -29.012 1.00 68.75 289 ARG A CA 1
ATOM 2358 C C . ARG A 1 289 ? 0.140 -6.623 -30.170 1.00 68.75 289 ARG A C 1
ATOM 2360 O O . ARG A 1 289 ? -0.229 -6.292 -31.288 1.00 68.75 289 ARG A O 1
ATOM 2367 N N . VAL A 1 290 ? 1.371 -7.058 -29.922 1.00 63.88 290 VAL A N 1
ATOM 2368 C CA . VAL A 1 290 ? 2.350 -7.257 -30.995 1.00 63.88 290 VAL A CA 1
ATOM 2369 C C . VAL A 1 290 ? 2.079 -8.616 -31.653 1.00 63.88 290 VAL A C 1
ATOM 2371 O O . VAL A 1 290 ? 2.183 -9.650 -30.997 1.00 63.88 290 VAL A O 1
ATOM 2374 N N . GLU A 1 291 ? 1.701 -8.606 -32.937 1.00 50.75 291 GLU A N 1
ATOM 2375 C CA . GLU A 1 291 ? 1.352 -9.802 -33.732 1.00 50.75 291 GLU A CA 1
ATOM 2376 C C . GLU A 1 291 ? 2.515 -10.795 -33.873 1.00 50.75 291 GLU A C 1
ATOM 2378 O O . GLU A 1 291 ? 2.303 -12.002 -33.983 1.00 50.75 291 GLU A O 1
ATOM 2383 N N . ALA A 1 292 ? 3.753 -10.304 -33.795 1.00 54.84 292 ALA A N 1
ATOM 2384 C CA . ALA A 1 292 ? 4.935 -11.133 -33.644 1.00 54.84 292 ALA A CA 1
ATOM 2385 C C . ALA A 1 292 ? 5.310 -11.189 -32.155 1.00 54.84 292 ALA A C 1
ATOM 2387 O O . ALA A 1 292 ? 5.619 -10.146 -31.573 1.00 54.84 292 ALA A O 1
ATOM 2388 N N . PRO A 1 293 ? 5.330 -12.364 -31.502 1.00 51.28 293 PRO A N 1
ATOM 2389 C CA . PRO A 1 293 ? 5.888 -12.476 -30.166 1.00 51.28 293 PRO A CA 1
ATOM 2390 C C . PRO A 1 293 ? 7.375 -12.121 -30.253 1.00 51.28 293 PRO A C 1
ATOM 2392 O O . PRO A 1 293 ? 8.201 -12.966 -30.585 1.00 51.28 293 PRO A O 1
ATOM 2395 N N . LEU A 1 294 ? 7.722 -10.859 -29.987 1.00 52.84 294 LEU A N 1
ATOM 2396 C CA . LEU A 1 294 ? 9.104 -10.432 -29.814 1.00 52.84 294 LEU A CA 1
ATOM 2397 C C . LEU A 1 294 ? 9.686 -11.312 -28.704 1.00 52.84 294 LEU A C 1
ATOM 2399 O O . LEU A 1 294 ? 9.334 -11.171 -27.531 1.00 52.84 294 LEU A O 1
ATOM 2403 N N . VAL A 1 295 ? 10.514 -12.279 -29.102 1.00 56.97 295 VAL A N 1
ATOM 2404 C CA . VAL A 1 295 ? 10.962 -13.392 -28.250 1.00 56.97 295 VAL A CA 1
ATOM 2405 C C . VAL A 1 295 ? 11.718 -12.870 -27.018 1.00 56.97 295 VAL A C 1
ATOM 2407 O O . VAL A 1 295 ? 11.683 -13.495 -25.959 1.00 56.97 295 VAL A O 1
ATOM 2410 N N . HIS A 1 296 ? 12.306 -11.670 -27.107 1.00 63.81 296 HIS A N 1
ATOM 2411 C CA . HIS A 1 296 ? 12.896 -10.958 -25.979 1.00 63.81 296 HIS A CA 1
ATOM 2412 C C . HIS A 1 296 ? 12.971 -9.440 -26.239 1.00 63.81 296 HIS A C 1
ATOM 2414 O O . HIS A 1 296 ? 13.904 -8.961 -26.871 1.00 63.81 296 HIS A O 1
ATOM 2420 N N . ASN A 1 297 ? 11.992 -8.664 -25.762 1.00 74.25 297 ASN A N 1
ATOM 2421 C CA . ASN A 1 297 ? 11.989 -7.197 -25.883 1.00 74.25 297 ASN A CA 1
ATOM 2422 C C . ASN A 1 297 ? 12.216 -6.480 -24.546 1.00 74.25 297 ASN A C 1
ATOM 2424 O O . ASN A 1 297 ? 11.673 -5.398 -24.316 1.00 74.25 297 ASN A O 1
ATOM 2428 N N . TYR A 1 298 ? 12.948 -7.098 -23.621 1.00 84.56 298 TYR A N 1
ATOM 2429 C CA . TYR A 1 298 ? 13.174 -6.503 -22.314 1.00 84.56 298 TYR A CA 1
ATOM 2430 C C . TYR A 1 298 ? 14.560 -6.806 -21.759 1.00 84.56 298 TYR A C 1
ATOM 2432 O O . TYR A 1 298 ? 15.061 -7.909 -21.918 1.00 84.56 298 TYR A O 1
ATOM 2440 N N . PHE A 1 299 ? 15.123 -5.848 -21.034 1.00 88.31 299 PHE A N 1
ATOM 2441 C CA . PHE A 1 299 ? 16.377 -5.966 -20.306 1.00 88.31 299 PHE A CA 1
ATOM 2442 C C . PHE A 1 299 ? 16.119 -5.679 -18.831 1.00 88.31 299 PHE A C 1
ATOM 2444 O O . PHE A 1 299 ? 15.486 -4.684 -18.473 1.00 88.31 299 PHE A O 1
ATOM 2451 N N . VAL A 1 300 ? 16.596 -6.571 -17.971 1.00 89.25 300 VAL A N 1
ATOM 2452 C CA . VAL A 1 300 ? 16.486 -6.424 -16.519 1.00 89.25 300 VAL A CA 1
ATOM 2453 C C . VAL A 1 300 ? 17.879 -6.196 -15.963 1.00 89.25 300 VAL A C 1
ATOM 2455 O O . VAL A 1 300 ? 18.813 -6.883 -16.365 1.00 89.25 300 VAL A O 1
ATOM 2458 N N . PHE A 1 301 ? 18.023 -5.242 -15.050 1.00 90.69 301 PHE A N 1
ATOM 2459 C CA . PHE A 1 301 ? 19.308 -4.935 -14.431 1.00 90.69 301 PHE A CA 1
ATOM 2460 C C . PHE A 1 301 ? 19.172 -4.716 -12.925 1.00 90.69 301 PHE A C 1
ATOM 2462 O O . PHE A 1 301 ? 18.108 -4.372 -12.409 1.00 90.69 301 PHE A O 1
ATOM 2469 N N . ASN A 1 302 ? 20.276 -4.875 -12.202 1.00 90.00 302 ASN A N 1
ATOM 2470 C CA . ASN A 1 302 ? 20.340 -4.570 -10.780 1.00 90.00 302 ASN A CA 1
ATOM 2471 C C . ASN A 1 302 ? 21.235 -3.347 -10.594 1.00 90.00 302 ASN A C 1
ATOM 2473 O O . ASN A 1 302 ? 22.441 -3.455 -10.768 1.00 90.00 302 ASN A O 1
ATOM 2477 N N . GLU A 1 303 ? 20.666 -2.197 -10.234 1.00 87.25 303 GLU A N 1
ATOM 2478 C CA . GLU A 1 303 ? 21.396 -0.924 -10.129 1.00 87.25 303 GLU A CA 1
ATOM 2479 C C . GLU A 1 303 ? 22.610 -0.982 -9.187 1.00 87.25 303 GLU A C 1
ATOM 2481 O O . GLU A 1 303 ? 23.586 -0.273 -9.399 1.00 87.25 303 GLU A O 1
ATOM 2486 N N . HIS A 1 304 ? 22.584 -1.868 -8.187 1.00 85.56 304 HIS A N 1
ATOM 2487 C CA . HIS A 1 304 ? 23.667 -2.027 -7.216 1.00 85.56 304 HIS A CA 1
ATOM 2488 C C . HIS A 1 304 ? 24.795 -2.952 -7.694 1.00 85.56 304 HIS A C 1
ATOM 2490 O O . HIS A 1 304 ? 25.824 -3.055 -7.031 1.00 85.56 304 HIS A O 1
ATOM 2496 N N . ARG A 1 305 ? 24.592 -3.677 -8.799 1.00 87.12 305 ARG A N 1
ATOM 2497 C CA . ARG A 1 305 ? 25.553 -4.659 -9.337 1.00 87.12 305 ARG A CA 1
ATOM 2498 C C . ARG A 1 305 ? 25.965 -4.356 -10.772 1.00 87.12 305 ARG A C 1
ATOM 2500 O O . ARG A 1 305 ? 27.067 -4.706 -11.176 1.00 87.12 305 ARG A O 1
ATOM 2507 N N . SER A 1 306 ? 25.074 -3.744 -11.542 1.00 89.50 306 SER A N 1
ATOM 2508 C CA . SER A 1 306 ? 25.285 -3.429 -12.945 1.00 89.50 306 SER A CA 1
ATOM 2509 C C . SER A 1 306 ? 26.289 -2.298 -13.099 1.00 89.50 306 SER A C 1
ATOM 2511 O O . SER A 1 306 ? 26.230 -1.265 -12.435 1.00 89.50 306 SER A O 1
ATOM 2513 N N . THR A 1 307 ? 27.221 -2.504 -14.015 1.00 92.38 307 THR A N 1
ATOM 2514 C CA . THR A 1 307 ? 28.272 -1.556 -14.346 1.00 92.38 307 THR A CA 1
ATOM 2515 C C . THR A 1 307 ? 27.829 -0.630 -15.473 1.00 92.38 307 THR A C 1
ATOM 2517 O O . THR A 1 307 ? 26.905 -0.915 -16.237 1.00 92.38 307 THR A O 1
ATOM 2520 N N . ARG A 1 308 ? 28.558 0.475 -15.654 1.00 92.25 308 ARG A N 1
ATOM 2521 C CA . ARG A 1 308 ? 28.366 1.370 -16.806 1.00 92.25 308 ARG A CA 1
ATOM 2522 C C . ARG A 1 308 ? 28.497 0.641 -18.151 1.00 92.25 308 ARG A C 1
ATOM 2524 O O . ARG A 1 308 ? 27.851 1.043 -19.116 1.00 92.25 308 ARG A O 1
ATOM 2531 N N . LYS A 1 309 ? 29.333 -0.402 -18.222 1.00 94.00 309 LYS A N 1
ATOM 2532 C CA . LYS A 1 309 ? 29.493 -1.218 -19.430 1.00 94.00 309 LYS A CA 1
ATOM 2533 C C . LYS A 1 309 ? 28.204 -1.981 -19.738 1.00 94.00 309 LYS A C 1
ATOM 2535 O O . LYS A 1 309 ? 27.726 -1.894 -20.862 1.00 94.00 309 LYS A O 1
ATOM 2540 N N . ASP A 1 310 ? 27.600 -2.599 -18.726 1.00 90.44 310 ASP A N 1
ATOM 2541 C CA . ASP A 1 310 ? 26.340 -3.335 -18.880 1.00 90.44 310 ASP A CA 1
ATOM 2542 C C . ASP A 1 310 ? 25.225 -2.418 -19.397 1.00 90.44 310 ASP A C 1
ATOM 2544 O O . ASP A 1 310 ? 24.536 -2.755 -20.355 1.00 90.44 310 ASP A O 1
ATOM 2548 N N . PHE A 1 311 ? 25.098 -1.207 -18.839 1.00 90.56 311 PHE A N 1
ATOM 2549 C CA . PHE A 1 311 ? 24.128 -0.221 -19.331 1.00 90.56 311 PHE A CA 1
ATOM 2550 C C . PHE A 1 311 ? 24.381 0.202 -20.781 1.00 90.56 311 PHE A C 1
ATOM 2552 O O . PHE A 1 311 ? 23.429 0.349 -21.544 1.00 90.56 311 PHE A O 1
ATOM 2559 N N . ASN A 1 312 ? 25.644 0.386 -21.178 1.00 92.56 312 ASN A N 1
ATOM 2560 C CA . ASN A 1 312 ? 25.993 0.688 -22.568 1.00 92.56 312 ASN A CA 1
ATOM 2561 C C . ASN A 1 312 ? 25.524 -0.440 -23.501 1.00 92.56 312 ASN A C 1
ATOM 2563 O O . ASN A 1 312 ? 24.888 -0.182 -24.523 1.00 92.56 312 ASN A O 1
ATOM 2567 N N . ASP A 1 313 ? 25.765 -1.687 -23.104 1.00 91.69 313 ASP A N 1
ATOM 2568 C CA . ASP A 1 313 ? 25.381 -2.857 -23.885 1.00 91.69 313 ASP A CA 1
ATOM 2569 C C . ASP A 1 313 ? 23.852 -3.012 -23.960 1.00 91.69 313 ASP A C 1
ATOM 2571 O O . ASP A 1 313 ? 23.320 -3.220 -25.053 1.00 91.69 313 ASP A O 1
ATOM 2575 N N . TYR A 1 314 ? 23.123 -2.807 -22.855 1.00 90.62 314 TYR A N 1
ATOM 2576 C CA . TYR A 1 314 ? 21.654 -2.813 -22.853 1.00 90.62 314 TYR A CA 1
ATOM 2577 C C . TYR A 1 314 ? 21.068 -1.726 -23.754 1.00 90.62 314 TYR A C 1
ATOM 2579 O O . TYR A 1 314 ? 20.136 -1.999 -24.510 1.00 90.62 314 TYR A O 1
ATOM 2587 N N . LEU A 1 315 ? 21.610 -0.506 -23.717 1.00 89.56 315 LEU A N 1
ATOM 2588 C CA . LEU A 1 315 ? 21.126 0.603 -24.544 1.00 89.56 315 LEU A CA 1
ATOM 2589 C C . LEU A 1 315 ? 21.413 0.374 -26.032 1.00 89.56 315 LEU A C 1
ATOM 2591 O O . LEU A 1 315 ? 20.538 0.618 -26.862 1.00 89.56 315 LEU A O 1
ATOM 2595 N N . LYS A 1 316 ? 22.595 -0.152 -26.379 1.00 90.12 316 LYS A N 1
ATOM 2596 C CA . LYS A 1 316 ? 22.923 -0.538 -27.760 1.00 90.12 316 LYS A CA 1
ATOM 2597 C C . LYS A 1 316 ? 21.978 -1.613 -28.280 1.00 90.12 316 LYS A C 1
ATOM 2599 O O . LYS A 1 316 ? 21.399 -1.443 -29.349 1.00 90.12 316 LYS A O 1
ATOM 2604 N N . GLN A 1 317 ? 21.782 -2.688 -27.517 1.00 87.88 317 GLN A N 1
ATOM 2605 C CA . GLN A 1 317 ? 20.873 -3.769 -27.902 1.00 87.88 317 GLN A CA 1
ATOM 2606 C C . GLN A 1 317 ? 19.429 -3.275 -28.019 1.00 87.88 317 GLN A C 1
ATOM 2608 O O . GLN A 1 317 ? 18.754 -3.582 -28.997 1.00 87.88 317 GLN A O 1
ATOM 2613 N N . SER A 1 318 ? 18.979 -2.440 -27.081 1.00 86.56 318 SER A N 1
ATOM 2614 C CA . SER A 1 318 ? 17.644 -1.834 -27.120 1.00 86.56 318 SER A CA 1
ATOM 2615 C C . SER A 1 318 ? 17.442 -0.948 -28.345 1.00 86.56 318 SER A C 1
ATOM 2617 O O . SER A 1 318 ? 16.389 -1.015 -28.976 1.00 86.56 318 SER A O 1
ATOM 2619 N N . SER A 1 319 ? 18.452 -0.155 -28.713 1.00 85.38 319 SER A N 1
ATOM 2620 C CA . SER A 1 319 ? 18.431 0.672 -29.923 1.00 85.38 319 SER A CA 1
ATOM 2621 C C . SER A 1 319 ? 18.334 -0.188 -31.187 1.00 85.38 319 SER A C 1
ATOM 2623 O O . SER A 1 319 ? 17.467 0.053 -32.025 1.00 85.38 319 SER A O 1
ATOM 2625 N N . MET A 1 320 ? 19.145 -1.248 -31.290 1.00 84.00 320 MET A N 1
ATOM 2626 C CA . MET A 1 320 ? 19.106 -2.175 -32.431 1.00 84.00 320 MET A CA 1
ATOM 2627 C C . MET A 1 320 ? 17.746 -2.874 -32.564 1.00 84.00 320 MET A C 1
ATOM 2629 O O . MET A 1 320 ? 17.197 -2.951 -33.662 1.00 84.00 320 MET A O 1
ATOM 2633 N N . LEU A 1 321 ? 17.179 -3.336 -31.445 1.00 80.31 321 LEU A N 1
ATOM 2634 C CA . LEU A 1 321 ? 15.858 -3.968 -31.410 1.00 80.31 321 LEU A CA 1
ATOM 2635 C C . LEU A 1 321 ? 14.726 -2.989 -31.748 1.00 80.31 321 LEU A C 1
ATOM 2637 O O . LEU A 1 321 ? 13.750 -3.395 -32.368 1.00 80.31 321 LEU A O 1
ATOM 2641 N N . SER A 1 322 ? 14.847 -1.716 -31.358 1.00 77.50 322 SER A N 1
ATOM 2642 C CA . SER A 1 322 ? 13.806 -0.705 -31.597 1.00 77.50 322 SER A CA 1
ATOM 2643 C C . SER A 1 322 ? 13.804 -0.178 -33.035 1.00 77.50 322 SER A C 1
ATOM 2645 O O . SER A 1 322 ? 12.738 0.113 -33.570 1.00 77.50 322 SER A O 1
ATOM 2647 N N . ASN A 1 323 ? 14.980 -0.081 -33.666 1.00 77.06 323 ASN A N 1
ATOM 2648 C CA . ASN A 1 323 ? 15.150 0.493 -35.007 1.00 77.06 323 ASN A CA 1
ATOM 2649 C C . ASN A 1 323 ? 15.065 -0.530 -36.151 1.00 77.06 323 ASN A C 1
ATOM 2651 O O . ASN A 1 323 ? 15.061 -0.139 -37.313 1.00 77.06 323 ASN A O 1
ATOM 2655 N N . SER A 1 324 ? 14.924 -1.823 -35.851 1.00 59.38 324 SER A N 1
ATOM 2656 C CA . SER A 1 324 ? 14.697 -2.873 -36.858 1.00 59.38 324 SER A CA 1
ATOM 2657 C C . SER A 1 324 ? 15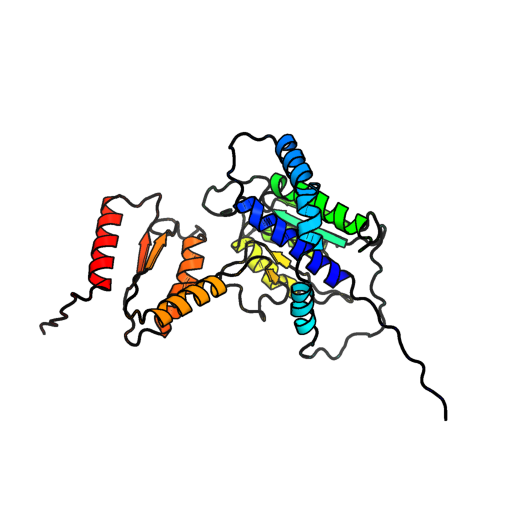.837 -3.066 -37.876 1.00 59.38 324 SER A C 1
ATOM 2659 O O . SER A 1 324 ? 15.570 -3.363 -39.035 1.00 59.38 324 SER A O 1
ATOM 2661 N N . GLU A 1 325 ? 17.110 -3.000 -37.471 1.00 48.22 325 GLU A N 1
ATOM 2662 C CA . GLU A 1 325 ? 18.221 -3.512 -38.307 1.00 48.22 325 GLU A CA 1
ATOM 2663 C C . GLU A 1 325 ? 18.535 -4.998 -38.039 1.00 48.22 325 GLU A C 1
ATOM 2665 O O . GLU A 1 325 ? 19.670 -5.451 -38.163 1.00 48.22 325 GLU A O 1
ATOM 2670 N N . PHE A 1 326 ? 17.528 -5.812 -37.703 1.00 43.78 326 PHE A N 1
ATOM 2671 C CA . PHE A 1 326 ? 17.659 -7.268 -37.809 1.00 43.78 326 PHE A CA 1
ATOM 2672 C C . PHE A 1 326 ? 17.195 -7.718 -39.194 1.00 43.78 326 PHE A C 1
ATOM 2674 O O . PHE A 1 326 ? 16.077 -8.185 -39.406 1.00 43.78 326 PHE A O 1
ATOM 2681 N N . CYS A 1 327 ? 18.114 -7.587 -40.149 1.00 34.88 327 CYS A N 1
ATOM 2682 C CA . CYS A 1 327 ? 18.122 -8.389 -41.360 1.00 34.88 327 CYS A CA 1
ATOM 2683 C C . CYS A 1 327 ? 18.300 -9.857 -40.931 1.00 34.88 327 CYS A C 1
ATOM 2685 O O . CYS A 1 327 ? 19.420 -10.349 -40.799 1.00 34.88 327 CYS A O 1
ATOM 2687 N N . PHE A 1 328 ? 17.200 -10.567 -40.669 1.00 37.75 328 PHE A N 1
ATOM 2688 C CA . PHE A 1 328 ? 17.202 -12.027 -40.614 1.00 37.75 328 PHE A CA 1
ATOM 2689 C C . PHE A 1 328 ? 17.464 -12.549 -42.039 1.00 37.75 328 PHE A C 1
ATOM 2691 O O . PHE A 1 328 ? 16.569 -13.018 -42.736 1.00 37.75 328 PHE A O 1
ATOM 2698 N N . LYS A 1 329 ? 18.722 -12.494 -42.490 1.00 29.64 329 LYS A N 1
ATOM 2699 C CA . LYS A 1 329 ? 19.228 -13.551 -43.362 1.00 29.64 329 LYS A CA 1
ATOM 2700 C C . LYS A 1 329 ? 19.419 -14.767 -42.470 1.00 29.64 329 LYS A C 1
ATOM 2702 O O . LYS A 1 329 ? 20.483 -14.975 -41.897 1.00 29.64 329 LYS A O 1
ATOM 2707 N N . ILE A 1 330 ? 18.351 -15.549 -42.342 1.00 32.34 330 ILE A N 1
ATOM 2708 C CA . ILE A 1 330 ? 18.477 -16.979 -42.084 1.00 32.34 330 ILE A CA 1
ATOM 2709 C C . ILE A 1 330 ? 19.268 -17.517 -43.282 1.00 32.34 330 ILE A C 1
ATOM 2711 O O . ILE A 1 330 ? 18.721 -17.697 -44.368 1.00 32.34 330 ILE A O 1
ATOM 2715 N N . LEU A 1 331 ? 20.583 -17.643 -43.123 1.00 31.22 331 LEU A N 1
ATOM 2716 C CA . LEU A 1 331 ? 21.355 -18.563 -43.941 1.00 31.22 331 LEU A CA 1
ATOM 2717 C C . LEU A 1 331 ? 21.056 -19.957 -43.393 1.00 31.22 331 LEU A C 1
ATOM 2719 O O . LEU A 1 331 ? 21.171 -20.182 -42.188 1.00 31.22 331 LEU A O 1
ATOM 2723 N N . PHE A 1 332 ? 20.563 -20.793 -44.303 1.00 35.72 332 PHE A N 1
ATOM 2724 C CA . PHE A 1 332 ? 20.271 -22.212 -44.139 1.00 35.72 332 PHE A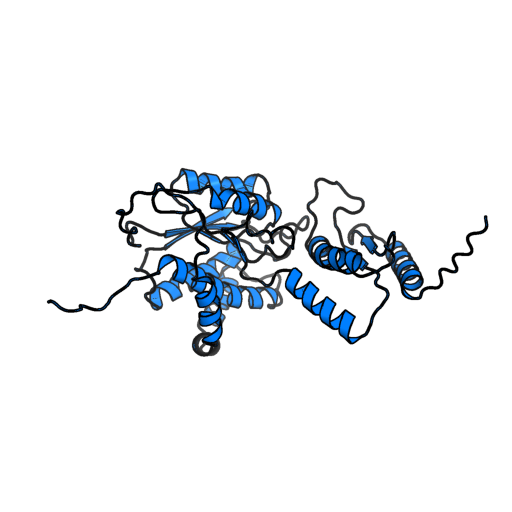 CA 1
ATOM 2725 C C . PHE A 1 332 ? 21.418 -22.994 -43.503 1.00 35.72 332 PHE A C 1
ATOM 2727 O O . PHE A 1 332 ? 22.590 -22.654 -43.795 1.00 35.72 332 PHE A O 1
#

InterPro domains:
  IPR001828 Receptor, ligand binding region [PF01094] (133-267)
  IPR028082 Periplasmic binding protein-like I [SSF53822] (121-267)
  IPR052612 Atrial Natriuretic Peptide Clearance Receptor [PTHR44755] (93-309)

Solvent-accessible surface area (backbone atoms only — not comparable to full-atom values): 19521 Å² total; per-residue (Å²): 138,86,81,89,84,83,87,88,82,86,77,76,52,72,68,47,50,56,52,50,51,40,50,56,45,39,62,52,49,66,48,61,78,66,52,83,80,69,99,77,72,49,75,68,58,49,45,51,51,51,47,53,54,68,69,28,74,68,44,55,47,56,63,73,65,50,66,71,62,66,66,51,62,62,56,67,70,67,66,77,81,84,75,88,80,96,83,70,87,89,81,75,77,79,83,69,64,26,63,93,42,50,46,23,38,31,33,42,22,19,76,54,53,62,47,69,94,51,51,21,85,80,50,46,15,41,80,71,46,48,57,56,49,52,52,50,53,51,48,41,43,74,70,57,74,49,52,69,78,15,68,44,79,42,80,41,69,15,73,80,28,62,66,56,26,36,47,55,54,52,55,28,48,77,66,75,48,58,56,32,38,48,39,37,45,25,62,67,20,33,52,60,41,30,51,46,21,51,70,57,54,52,100,92,38,78,30,33,44,32,37,19,70,63,68,29,45,56,89,66,63,51,55,86,58,28,63,33,47,45,64,58,46,84,36,40,62,58,56,32,52,53,52,50,52,53,39,63,73,68,66,64,86,67,74,66,47,76,43,50,28,70,38,50,97,50,61,80,88,50,68,79,31,67,58,39,43,45,50,49,55,39,48,63,53,53,62,72,70,42,91,64,75,68,89,76,44,66,48,77,39,18,83,92,73,57,48,74,64,54,53,53,51,52,51,53,52,43,48,47,68,55,70,64,77,74,79,78,73,78,75,130

Organism: NCBI:txid2138241

Nearest PDB structures (foldseek):
  6n4y-assembly2_B  TM=6.943E-01  e=4.658E-06  Homo sapiens
  7mts-assembly1_A  TM=5.880E-01  e=1.536E-06  Homo sapiens
  3ks9-assembly3_B  TM=6.791E-01  e=1.413E-05  Homo sapiens
  5tpz-assembly1_A  TM=5.744E-01  e=1.227E-04  Xenopus laevis
  5b3j-assembly2_B  TM=6.373E-01  e=1.197E-03  Xenopus laevis

Radius of gyration: 24.18 Å; Cα contacts (8 Å, |Δi|>4): 391; chains: 1; bounding box: 88×50×70 Å

Sequence (332 aa):
MRTTFTARRPPKKALLLSAWLALAWCTLFTRVCAAEYDEYETTIEYRERIRRHYTSPRYTREIEEAPTEVIDFHQRLRTPKSVLDPERPIDVPPKLVTEDHPIYMVIPLPSTDDISAGRNPFRLSIPLVEPIVDLAVESVYKQQLVQRNSIRVIYKDSQMSDAHGPNVAIDMLVQNKLDVIIGYAYVYALAPVARMAPFWRDIDSNGIPVITPIGLTGNLDDKKEYSMMTRINSPYKNFRQSVEKLWDAYNWTTTVFIYHDRRFGSDLSQPSGECYLLLTTVKIFFKKRVEAPLVHNYFVFNEHRSTRKDFNDYLKQSSMLSNSEFCFKILF

Mean predicted aligned error: 13.07 Å